Protein AF-A0A955KZF6-F1 (afdb_monomer_lite)

Radius of gyration: 23.21 Å; chains: 1; bounding box: 81×44×61 Å

pLDDT: mean 73.62, std 13.47, range [36.25, 90.75]

Sequence (225 aa):
MLFFGPIAHAGVISLIDSEEHHQHQSATKALGIGLSHFFDLFELHNLVGIFNLLSVVTFYAFLLRLFDFTYIGPISWFIFIYFILANIANMLFSYAPYHIVFGKKTSFQALTASAIQAITHLDVTLKVYLNYLIISARTILIGIMILLLPFLTSWLIGWFGFSPSISTIFIVMAILTTPFILFLAQMNSVLEIFLIGLWYRAYHLTNDAHTSSTITSSHGHDDHH

Structure (mmCIF, N/CA/C/O backbone):
data_AF-A0A955KZF6-F1
#
_entry.id   AF-A0A955KZF6-F1
#
loop_
_atom_site.group_PDB
_atom_site.id
_atom_site.type_symbol
_atom_site.label_atom_id
_atom_site.label_alt_id
_atom_s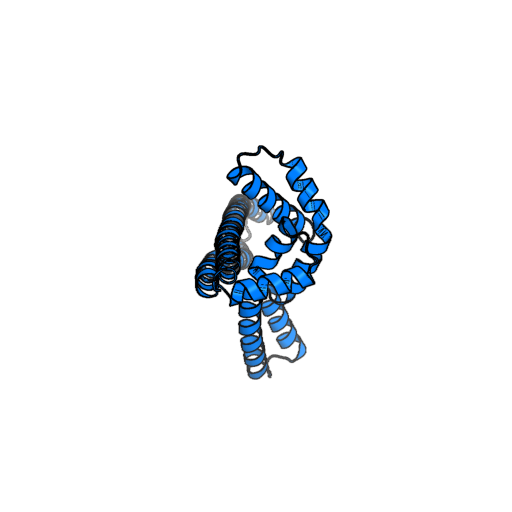ite.label_comp_id
_atom_site.label_asym_id
_atom_site.label_entity_id
_atom_site.label_seq_id
_atom_site.pdbx_PDB_ins_code
_atom_site.Cartn_x
_atom_site.Cartn_y
_atom_site.Cartn_z
_atom_site.occupancy
_atom_site.B_iso_or_equiv
_atom_site.auth_seq_id
_atom_site.auth_comp_id
_atom_site.auth_asym_id
_atom_site.auth_atom_id
_atom_site.pdbx_PDB_model_num
ATOM 1 N N . MET A 1 1 ? 10.413 1.307 6.074 1.00 44.25 1 MET A N 1
ATOM 2 C CA . MET A 1 1 ? 9.101 1.819 6.537 1.00 44.25 1 MET A CA 1
ATOM 3 C C . MET A 1 1 ? 8.350 0.864 7.482 1.00 44.25 1 MET A C 1
ATOM 5 O O . MET A 1 1 ? 7.278 1.234 7.928 1.00 44.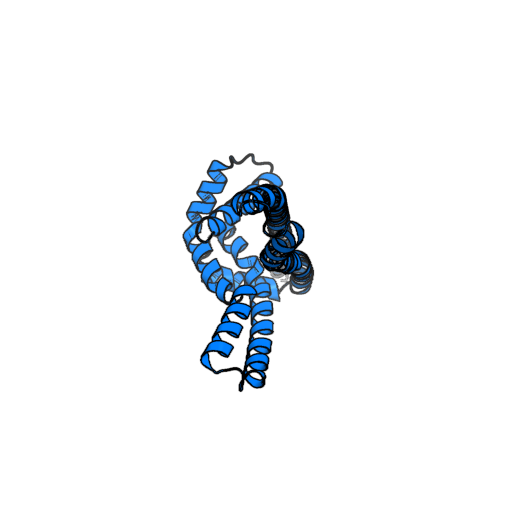25 1 MET A O 1
ATOM 9 N N . LEU A 1 2 ? 8.901 -0.304 7.863 1.00 39.62 2 LEU A N 1
ATOM 10 C CA . LEU A 1 2 ? 8.169 -1.329 8.635 1.00 39.62 2 LEU A CA 1
ATOM 11 C C . LEU A 1 2 ? 7.858 -0.959 10.106 1.00 39.62 2 LEU A C 1
ATOM 13 O O . LEU A 1 2 ? 6.866 -1.420 10.649 1.00 39.62 2 LEU A O 1
ATOM 17 N N . PHE A 1 3 ? 8.690 -0.126 10.746 1.00 40.72 3 PHE A N 1
ATOM 18 C CA . PHE A 1 3 ? 8.559 0.211 12.177 1.00 40.72 3 PHE A CA 1
ATOM 19 C C . PHE A 1 3 ? 7.917 1.581 12.439 1.00 40.72 3 PHE A C 1
ATOM 21 O O . PHE A 1 3 ? 7.237 1.768 13.436 1.00 40.72 3 PHE A O 1
ATOM 28 N N . PHE A 1 4 ? 8.098 2.548 11.537 1.00 49.25 4 PHE A N 1
ATOM 29 C CA . PHE A 1 4 ? 7.577 3.908 11.729 1.00 49.25 4 PHE A CA 1
ATOM 30 C C . PHE A 1 4 ? 6.118 4.071 11.287 1.00 49.25 4 PHE A C 1
ATOM 32 O O . PHE A 1 4 ? 5.443 4.960 11.791 1.00 49.25 4 PHE A O 1
ATOM 39 N N . GLY A 1 5 ? 5.627 3.214 10.382 1.00 58.97 5 GLY A N 1
ATOM 40 C CA . GLY A 1 5 ? 4.251 3.268 9.878 1.00 58.97 5 GLY A CA 1
ATOM 41 C C . GLY A 1 5 ? 3.200 3.132 10.985 1.00 58.97 5 GLY A C 1
ATOM 42 O O . GLY A 1 5 ? 2.403 4.050 11.145 1.00 58.97 5 GLY A O 1
ATOM 43 N N . PRO A 1 6 ? 3.229 2.065 11.808 1.00 57.16 6 PRO A N 1
ATOM 44 C CA . PRO A 1 6 ? 2.247 1.861 12.879 1.00 57.16 6 PRO A CA 1
ATOM 45 C C . PRO A 1 6 ? 2.226 2.996 13.917 1.00 57.16 6 PRO A C 1
ATOM 47 O O . PRO A 1 6 ? 1.160 3.449 14.329 1.00 57.16 6 PRO A O 1
ATOM 50 N N . ILE A 1 7 ? 3.409 3.502 14.286 1.00 57.41 7 ILE A N 1
ATOM 51 C CA . ILE A 1 7 ? 3.578 4.598 15.253 1.00 57.41 7 ILE A CA 1
ATOM 52 C C . ILE A 1 7 ? 3.011 5.904 14.686 1.00 57.41 7 ILE A C 1
ATOM 54 O O . ILE A 1 7 ? 2.281 6.616 15.375 1.00 57.41 7 ILE A O 1
ATOM 58 N N . ALA A 1 8 ? 3.326 6.214 13.424 1.00 58.34 8 ALA A N 1
ATOM 59 C CA . ALA A 1 8 ? 2.817 7.400 12.745 1.00 58.34 8 ALA A CA 1
ATOM 60 C C . ALA A 1 8 ? 1.297 7.326 12.548 1.00 58.34 8 ALA A C 1
ATOM 62 O O . ALA A 1 8 ? 0.613 8.321 12.762 1.00 58.34 8 ALA A O 1
ATOM 63 N N . HIS A 1 9 ? 0.760 6.151 12.216 1.00 62.31 9 HIS A N 1
ATOM 64 C CA . HIS A 1 9 ? -0.672 5.952 12.001 1.00 62.31 9 HIS A CA 1
ATOM 65 C C . HIS A 1 9 ? -1.480 6.218 13.279 1.00 62.31 9 HIS A C 1
ATOM 67 O O . HIS A 1 9 ? -2.421 7.007 13.261 1.00 62.31 9 HIS A O 1
ATOM 73 N N . ALA A 1 10 ? -1.065 5.650 14.416 1.00 58.28 10 ALA A N 1
ATOM 74 C CA . ALA A 1 10 ? -1.708 5.923 15.702 1.00 58.28 10 ALA A CA 1
ATOM 75 C C . ALA A 1 10 ? -1.485 7.356 16.202 1.00 58.28 10 ALA A C 1
ATOM 77 O O . ALA A 1 10 ? -2.403 7.955 16.762 1.00 58.28 10 ALA A O 1
ATOM 78 N N . GLY A 1 11 ? -0.304 7.931 15.953 1.00 56.44 11 GLY A N 1
ATOM 79 C CA . GLY A 1 11 ? -0.035 9.336 16.252 1.00 56.44 11 GLY A CA 1
ATOM 80 C C . GLY A 1 11 ? -0.977 10.275 15.495 1.00 56.44 11 GLY A C 1
ATOM 81 O O . GLY A 1 11 ? -1.580 11.155 16.105 1.00 56.44 11 GLY A O 1
ATOM 82 N N . VAL A 1 12 ? -1.174 10.049 14.193 1.00 60.59 12 VAL A N 1
ATOM 83 C CA . VAL A 1 12 ? -2.097 10.838 13.362 1.00 60.59 12 VAL A CA 1
ATOM 84 C C . VAL A 1 12 ? -3.543 10.667 13.826 1.00 60.59 12 VAL A C 1
ATOM 86 O O . VAL A 1 12 ? -4.239 11.668 13.965 1.00 60.59 12 VAL A O 1
ATOM 89 N N . ILE A 1 13 ? -3.983 9.444 14.143 1.00 62.50 13 ILE A N 1
ATOM 90 C CA . ILE A 1 13 ? -5.338 9.205 14.670 1.00 62.50 13 ILE A CA 1
ATOM 91 C C . ILE A 1 13 ? -5.565 9.984 15.976 1.00 62.50 13 ILE A C 1
ATOM 93 O O . ILE A 1 13 ? -6.585 10.653 16.113 1.00 62.50 13 ILE A O 1
ATOM 97 N N . SER A 1 14 ? -4.602 9.963 16.906 1.00 59.47 14 SER A N 1
ATOM 98 C CA . SER A 1 14 ? -4.717 10.706 18.172 1.00 59.47 14 SER A CA 1
ATOM 99 C C . SER A 1 14 ? -4.715 12.230 17.995 1.00 59.47 14 SER A C 1
ATOM 101 O O . SER A 1 14 ? -5.373 12.936 18.753 1.00 59.47 14 SER A O 1
ATOM 103 N N . LEU A 1 15 ? -4.010 12.748 16.983 1.00 61.38 15 LEU A N 1
ATOM 104 C CA . LEU A 1 15 ? -4.004 14.179 16.668 1.00 61.38 15 LEU A CA 1
ATOM 105 C C . LEU A 1 15 ? -5.333 14.630 16.058 1.00 61.38 15 LEU A C 1
ATOM 107 O O . LEU A 1 15 ? -5.835 15.678 16.449 1.00 61.38 15 LEU A O 1
ATOM 111 N N . ILE A 1 16 ? -5.915 13.830 15.159 1.00 62.06 16 ILE A N 1
ATOM 112 C CA . ILE A 1 16 ? -7.224 14.120 14.555 1.00 62.06 16 ILE A CA 1
ATOM 113 C C . ILE A 1 16 ? -8.312 14.176 15.639 1.00 62.06 16 ILE A C 1
ATOM 115 O O . ILE A 1 16 ? -9.091 15.125 15.671 1.00 62.06 16 ILE A O 1
ATOM 119 N N . ASP A 1 17 ? -8.312 13.217 16.567 1.00 63.44 17 ASP A N 1
ATOM 120 C CA . ASP A 1 17 ? -9.259 13.176 17.690 1.00 63.44 17 ASP A CA 1
ATOM 121 C C . ASP A 1 17 ? -9.108 14.378 18.640 1.00 63.44 17 ASP A C 1
ATOM 123 O O . ASP A 1 17 ? -10.088 14.992 19.067 1.00 63.44 17 ASP A O 1
ATOM 127 N N . SER A 1 18 ? -7.860 14.763 18.918 1.00 60.28 18 SER A N 1
ATOM 128 C CA . SER A 1 18 ? -7.516 15.920 19.746 1.00 60.28 18 SER A CA 1
ATOM 129 C C . SER A 1 18 ? -7.969 17.244 19.118 1.00 60.28 18 SER A C 1
ATOM 131 O O . SER A 1 18 ? -8.422 18.144 19.829 1.00 60.28 18 SER A O 1
ATOM 133 N N . GLU A 1 19 ? -7.848 17.368 17.795 1.00 60.84 19 GLU A N 1
ATOM 134 C CA . GLU A 1 19 ? -8.231 18.564 17.044 1.00 60.84 19 GLU A CA 1
ATOM 135 C C . GLU A 1 19 ? -9.757 18.704 16.936 1.00 60.84 19 GLU A C 1
ATOM 137 O O . GLU A 1 19 ? -10.274 19.814 17.081 1.00 60.84 19 GLU A O 1
ATOM 142 N N . GLU A 1 20 ? -10.484 17.591 16.795 1.00 58.50 20 GLU A N 1
ATOM 143 C CA . GLU A 1 20 ? -11.954 17.581 16.784 1.00 58.50 20 GLU A CA 1
ATOM 144 C C . GLU A 1 20 ? -12.563 17.870 18.171 1.00 58.50 20 GLU A C 1
ATOM 146 O O . GLU A 1 20 ? -13.591 18.539 18.264 1.00 58.50 20 GLU A O 1
ATOM 151 N N . HIS A 1 21 ? -11.890 17.480 19.260 1.00 61.19 21 HIS A N 1
ATOM 152 C CA . HIS A 1 21 ? -12.324 17.761 20.639 1.00 61.19 21 HIS A CA 1
ATOM 153 C C . HIS A 1 21 ? -11.732 19.053 21.244 1.00 61.19 21 HIS A C 1
ATOM 155 O O . HIS A 1 21 ? -11.840 19.272 22.455 1.00 61.19 21 HIS A O 1
ATOM 161 N N . HIS A 1 22 ? -11.092 19.913 20.439 1.00 56.31 22 HIS A N 1
ATOM 162 C CA . HIS A 1 22 ? -10.431 21.158 20.875 1.00 56.31 22 HIS A CA 1
ATOM 163 C C . HIS A 1 22 ? -9.459 20.998 22.066 1.00 56.31 22 HIS A C 1
ATOM 165 O O . HIS A 1 22 ? -9.181 21.955 22.795 1.00 56.31 22 HIS A O 1
ATOM 171 N N . GLN A 1 23 ? -8.901 19.804 22.276 1.00 53.69 23 GLN A N 1
ATOM 172 C CA . GLN A 1 23 ? -7.811 19.609 23.225 1.00 53.69 23 GLN A CA 1
ATOM 173 C C . GLN A 1 23 ? -6.491 19.822 22.488 1.00 53.69 23 GLN A C 1
ATOM 175 O O . GLN A 1 23 ? -6.229 19.202 21.468 1.00 53.69 23 GLN A O 1
ATOM 180 N N . HIS A 1 24 ? -5.613 20.693 22.982 1.00 49.56 24 HIS A N 1
ATOM 181 C CA . HIS A 1 24 ? -4.262 20.803 22.430 1.00 49.56 24 HIS A CA 1
ATOM 182 C C . HIS A 1 24 ? -3.383 19.671 22.979 1.00 49.56 24 HIS A C 1
ATOM 184 O O . HIS A 1 24 ? -2.793 19.797 24.056 1.00 49.56 24 HIS A O 1
ATOM 190 N N . GLN A 1 25 ? -3.267 18.558 22.248 1.00 55.66 25 GLN A N 1
ATOM 191 C CA . GLN A 1 25 ? -2.209 17.581 22.501 1.00 55.66 25 GLN A CA 1
ATOM 192 C C . GLN A 1 25 ? -0.920 17.957 21.767 1.00 55.66 25 GLN A C 1
ATOM 194 O O . GLN A 1 25 ? -0.898 18.246 20.576 1.00 55.66 25 GLN A O 1
ATOM 199 N N . SER A 1 26 ? 0.195 17.900 22.497 1.00 55.09 26 SER A N 1
ATOM 200 C CA . SER A 1 26 ? 1.534 17.973 21.910 1.00 55.09 26 SER A CA 1
ATOM 201 C C . SER A 1 26 ? 1.800 16.741 21.039 1.00 55.09 26 SER A C 1
ATOM 203 O O . SER A 1 26 ? 1.539 15.616 21.473 1.00 55.09 26 SER A O 1
ATOM 205 N N . ALA A 1 27 ? 2.428 16.932 19.875 1.00 57.16 27 ALA A N 1
ATOM 206 C CA . ALA A 1 27 ? 2.864 15.856 18.975 1.00 57.16 27 ALA A CA 1
ATOM 207 C C . ALA A 1 27 ? 3.714 14.773 19.678 1.00 57.16 27 ALA A C 1
ATOM 209 O O . ALA A 1 27 ? 3.716 13.611 19.277 1.00 57.16 27 ALA A O 1
ATOM 210 N N . THR A 1 28 ? 4.396 15.124 20.773 1.00 56.78 28 THR A N 1
ATOM 211 C CA . THR A 1 28 ? 5.159 14.173 21.597 1.00 56.78 28 THR A CA 1
ATOM 212 C C . THR A 1 28 ? 4.276 13.218 22.404 1.00 56.78 28 THR A C 1
ATOM 214 O O . THR A 1 28 ? 4.647 12.060 22.587 1.00 56.78 28 THR A O 1
ATOM 217 N N . LYS A 1 29 ? 3.094 13.657 22.857 1.00 59.31 29 LYS A N 1
ATOM 218 C CA . LYS A 1 29 ? 2.112 12.785 23.526 1.00 59.31 29 LYS A CA 1
ATOM 219 C C . LYS A 1 29 ? 1.427 11.853 22.529 1.00 59.31 29 LYS A C 1
ATOM 221 O O . LYS A 1 29 ? 1.294 10.671 22.825 1.00 59.31 29 LYS A O 1
ATOM 226 N N . ALA A 1 30 ? 1.092 12.360 21.343 1.00 59.62 30 ALA A N 1
ATOM 227 C CA . ALA A 1 30 ? 0.557 11.562 20.240 1.00 59.62 30 ALA A CA 1
ATOM 228 C C . ALA A 1 30 ? 1.524 10.438 19.821 1.00 59.62 30 ALA A C 1
ATOM 230 O O . ALA A 1 30 ? 1.129 9.280 19.692 1.00 59.62 30 ALA A O 1
ATOM 231 N N . LEU A 1 31 ? 2.823 10.745 19.713 1.00 59.34 31 LEU A N 1
ATOM 232 C CA . LEU A 1 31 ? 3.861 9.733 19.485 1.00 59.34 31 LEU A CA 1
ATOM 233 C C . LEU A 1 31 ? 3.962 8.716 20.628 1.00 59.34 31 LEU A C 1
ATOM 235 O O . LEU A 1 31 ? 4.139 7.531 20.362 1.00 59.34 31 LEU A O 1
ATOM 239 N N . GLY A 1 32 ? 3.825 9.148 21.885 1.00 58.72 32 GLY A N 1
ATOM 240 C CA . GLY A 1 32 ? 3.825 8.248 23.044 1.00 58.72 32 GLY A CA 1
ATOM 241 C C . GLY A 1 32 ? 2.657 7.255 23.038 1.00 58.72 32 GLY A C 1
ATOM 242 O O . GLY A 1 32 ? 2.854 6.076 23.328 1.00 58.72 32 GLY A O 1
ATOM 243 N N . ILE A 1 33 ? 1.464 7.706 22.642 1.00 62.94 33 ILE A N 1
ATOM 244 C CA . ILE A 1 33 ? 0.271 6.857 22.477 1.00 62.94 33 ILE A CA 1
ATOM 245 C C . ILE A 1 33 ? 0.435 5.909 21.278 1.00 62.94 33 ILE A C 1
ATOM 247 O O . 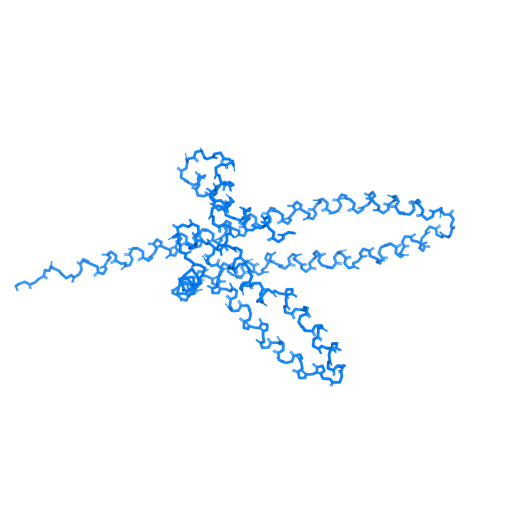ILE A 1 33 ? 0.055 4.738 21.350 1.00 62.94 33 ILE A O 1
ATOM 251 N N . GLY A 1 34 ? 1.044 6.384 20.187 1.00 58.94 34 GLY A N 1
ATOM 252 C CA . GLY A 1 34 ? 1.387 5.535 19.047 1.00 58.94 34 GLY A CA 1
ATOM 253 C C . GLY A 1 34 ? 2.425 4.465 19.385 1.00 58.94 34 GLY A C 1
ATOM 254 O O . GLY A 1 34 ? 2.345 3.347 18.882 1.00 58.94 34 GLY A O 1
ATOM 255 N N . LEU A 1 35 ? 3.358 4.771 20.292 1.00 61.56 35 LEU A N 1
ATOM 256 C CA . LEU A 1 35 ? 4.335 3.807 20.793 1.00 61.56 35 LEU A CA 1
ATOM 257 C C . LEU A 1 35 ? 3.686 2.754 21.703 1.00 61.56 35 LEU A C 1
ATOM 259 O O . LEU A 1 35 ? 4.054 1.584 21.636 1.00 61.56 35 LEU A O 1
ATOM 263 N N . SER A 1 36 ? 2.710 3.140 22.533 1.00 63.31 36 SER A N 1
ATOM 264 C CA . SER A 1 36 ? 2.063 2.208 23.467 1.00 63.31 36 SER A CA 1
ATOM 265 C C . SER A 1 36 ? 1.200 1.155 22.771 1.00 63.31 36 SER A C 1
ATOM 267 O O . SER A 1 36 ? 1.066 0.055 23.293 1.00 63.31 36 SER A O 1
ATOM 269 N N . HIS A 1 37 ? 0.651 1.467 21.595 1.00 66.44 37 HIS A N 1
ATOM 270 C CA . HIS A 1 37 ? -0.152 0.535 20.788 1.00 66.44 37 HIS A CA 1
ATOM 271 C C . HIS A 1 37 ? 0.640 -0.074 19.620 1.00 66.44 37 HIS A C 1
ATOM 273 O O . HIS A 1 37 ? 0.072 -0.753 18.765 1.00 66.44 37 HIS A O 1
ATOM 279 N N . PHE A 1 38 ? 1.956 0.166 19.568 1.00 68.56 38 PHE A N 1
ATOM 280 C CA . PHE A 1 38 ? 2.813 -0.239 18.456 1.00 68.56 38 PHE A CA 1
ATOM 281 C C . PHE A 1 38 ? 2.725 -1.737 18.154 1.00 68.56 38 PHE A C 1
ATOM 283 O O . PHE A 1 38 ? 2.623 -2.105 16.989 1.00 68.56 38 PHE A O 1
ATOM 290 N N . PHE A 1 39 ? 2.756 -2.591 19.181 1.00 70.69 39 PHE A N 1
ATOM 291 C CA . PHE A 1 39 ? 2.750 -4.043 18.995 1.00 70.69 39 PHE A CA 1
ATOM 292 C C . PHE A 1 39 ? 1.442 -4.547 18.378 1.00 70.69 39 PHE A C 1
ATOM 294 O O . PHE A 1 39 ? 1.500 -5.285 17.397 1.00 70.69 39 PHE A O 1
ATOM 301 N N . ASP A 1 40 ? 0.290 -4.092 18.876 1.00 70.44 40 ASP A N 1
ATOM 302 C CA . ASP A 1 40 ? -1.018 -4.490 18.339 1.00 70.44 40 ASP A CA 1
ATOM 303 C C . ASP A 1 40 ? -1.216 -3.974 16.902 1.00 70.44 40 ASP A C 1
ATOM 305 O O . ASP A 1 40 ? -1.687 -4.690 16.018 1.00 70.44 40 ASP A O 1
ATOM 309 N N . LEU A 1 41 ? -0.784 -2.739 16.619 1.00 70.31 41 LEU A N 1
ATOM 310 C CA . LEU A 1 41 ? -0.834 -2.177 15.264 1.00 70.31 41 LEU A CA 1
ATOM 311 C C . LEU A 1 41 ? 0.157 -2.850 14.309 1.00 70.31 41 LEU A C 1
ATOM 313 O O . LEU A 1 41 ? -0.136 -2.986 13.122 1.00 70.31 41 LEU A O 1
ATOM 317 N N . PHE A 1 42 ? 1.324 -3.265 14.798 1.00 69.94 42 PHE A N 1
ATOM 318 C CA . PHE A 1 42 ? 2.312 -3.996 14.011 1.00 69.94 42 PHE A CA 1
ATOM 319 C C . PHE A 1 42 ? 1.820 -5.404 13.666 1.00 69.94 42 PHE A C 1
ATOM 321 O O . PHE A 1 42 ? 1.932 -5.827 12.514 1.00 69.94 42 PHE A O 1
ATOM 328 N N . GLU A 1 43 ? 1.235 -6.111 14.633 1.00 70.94 43 GLU A N 1
ATOM 329 C CA . GLU A 1 43 ? 0.621 -7.418 14.409 1.00 70.94 43 GLU A CA 1
ATOM 330 C C . GLU A 1 43 ? -0.538 -7.309 13.413 1.00 70.94 43 GLU A C 1
ATOM 332 O O . GLU A 1 43 ? -0.570 -8.051 12.428 1.00 70.94 43 GLU A O 1
ATOM 337 N N . LEU A 1 44 ? -1.425 -6.324 13.592 1.00 75.06 44 LEU A N 1
ATOM 338 C CA . LEU A 1 44 ? -2.493 -6.030 12.639 1.00 75.06 44 LEU A CA 1
ATOM 339 C C . LEU A 1 44 ? -1.936 -5.740 11.238 1.00 75.06 44 LEU A C 1
ATOM 341 O O . LEU A 1 44 ? -2.430 -6.290 10.255 1.00 75.06 44 LEU A O 1
ATOM 345 N N . HIS A 1 45 ? -0.901 -4.904 11.130 1.00 78.50 45 HIS A N 1
ATOM 346 C CA . HIS A 1 45 ? -0.291 -4.562 9.846 1.00 78.50 45 HIS A CA 1
ATOM 347 C C . HIS A 1 45 ? 0.302 -5.788 9.145 1.00 78.50 45 HIS A C 1
ATOM 349 O O . HIS A 1 45 ? 0.209 -5.898 7.925 1.00 78.50 45 HIS A O 1
ATOM 355 N N . ASN A 1 46 ? 0.880 -6.725 9.897 1.00 75.69 46 ASN A N 1
ATOM 356 C CA . ASN A 1 46 ? 1.418 -7.961 9.338 1.00 75.69 46 ASN A CA 1
ATOM 357 C C . ASN A 1 46 ? 0.297 -8.913 8.881 1.00 75.69 46 ASN A C 1
ATOM 359 O O . ASN A 1 46 ? 0.348 -9.438 7.769 1.00 75.69 46 ASN A O 1
ATOM 363 N N . LEU A 1 47 ? -0.756 -9.070 9.691 1.00 76.31 47 LEU A N 1
ATOM 364 C CA . LEU A 1 47 ? -1.923 -9.898 9.360 1.00 76.31 47 LEU A CA 1
ATOM 365 C C . LEU A 1 47 ? -2.665 -9.379 8.122 1.00 76.31 47 LEU A C 1
ATOM 367 O O . LEU A 1 47 ? -2.974 -10.146 7.210 1.00 76.31 47 LEU A O 1
ATOM 371 N N . VAL A 1 48 ? -2.920 -8.071 8.066 1.00 78.56 48 VAL A N 1
ATOM 372 C CA . VAL A 1 48 ? -3.589 -7.429 6.925 1.00 78.56 48 VAL A CA 1
ATOM 373 C C . VAL A 1 48 ? -2.643 -7.314 5.724 1.00 78.56 48 VAL A C 1
ATOM 375 O O . VAL A 1 48 ? -3.081 -7.365 4.576 1.00 78.56 48 VAL A O 1
ATOM 378 N N . GLY A 1 49 ? -1.331 -7.245 5.963 1.00 69.75 49 GLY A N 1
ATOM 379 C CA . GLY A 1 49 ? -0.301 -7.096 4.936 1.00 69.75 49 GLY A CA 1
ATOM 380 C C . GLY A 1 49 ? -0.308 -8.195 3.873 1.00 69.75 49 GLY A C 1
ATOM 381 O O . GLY A 1 49 ? -0.007 -7.919 2.710 1.00 69.75 49 GLY A O 1
ATOM 382 N N . ILE A 1 50 ? -0.731 -9.409 4.235 1.00 74.56 50 ILE A N 1
ATOM 383 C CA . ILE A 1 50 ? -0.887 -10.541 3.308 1.00 74.56 50 ILE A CA 1
ATOM 384 C C . ILE A 1 50 ? -1.907 -10.214 2.203 1.00 74.56 50 ILE A C 1
ATOM 386 O O . ILE A 1 50 ? -1.712 -10.601 1.047 1.00 74.56 50 ILE A O 1
ATOM 390 N N . PHE A 1 51 ? -2.937 -9.432 2.533 1.00 78.25 51 PHE A N 1
ATOM 391 C CA . PHE A 1 51 ? -4.019 -9.035 1.632 1.00 78.25 51 PHE A CA 1
ATOM 392 C C . PHE A 1 51 ? -3.730 -7.740 0.858 1.00 78.25 51 PHE A C 1
ATOM 394 O O . PHE A 1 51 ? -4.549 -7.314 0.043 1.00 78.25 51 PHE A O 1
ATOM 401 N N . ASN A 1 52 ? -2.577 -7.094 1.056 1.00 76.50 52 ASN A N 1
ATOM 402 C CA . ASN A 1 52 ? -2.239 -5.883 0.308 1.00 76.50 52 ASN A CA 1
ATOM 403 C C . ASN A 1 52 ? -2.027 -6.167 -1.185 1.00 76.50 52 ASN A C 1
ATOM 405 O O . ASN A 1 52 ? -1.475 -7.196 -1.573 1.00 76.50 52 ASN A O 1
ATOM 409 N N . LEU A 1 53 ? -2.360 -5.186 -2.029 1.00 74.44 53 LEU A N 1
ATOM 410 C CA . LEU A 1 53 ? -2.207 -5.271 -3.487 1.00 74.44 53 LEU A CA 1
ATOM 411 C C . LEU A 1 53 ? -0.790 -5.697 -3.908 1.00 74.44 53 LEU A C 1
ATOM 413 O O . LEU A 1 53 ? -0.619 -6.553 -4.771 1.00 74.44 53 LEU A O 1
ATOM 417 N N . LEU A 1 54 ? 0.233 -5.128 -3.264 1.00 74.88 54 LEU A N 1
ATOM 418 C CA . LEU A 1 54 ? 1.628 -5.454 -3.553 1.00 74.88 54 LEU A CA 1
ATOM 419 C C . LEU A 1 54 ? 1.962 -6.912 -3.202 1.00 74.88 54 LEU A C 1
ATOM 421 O O . LEU A 1 54 ? 2.678 -7.549 -3.964 1.00 74.88 54 LEU A O 1
ATOM 425 N N . SER A 1 55 ? 1.407 -7.441 -2.105 1.00 81.06 55 SER A N 1
ATOM 426 C CA . SER A 1 55 ? 1.548 -8.848 -1.698 1.00 81.06 55 SER A CA 1
ATOM 427 C C . SER A 1 55 ? 0.922 -9.792 -2.730 1.00 81.06 55 SER A C 1
ATOM 429 O O . SER A 1 55 ? 1.529 -10.788 -3.115 1.00 81.06 55 SER A O 1
ATOM 431 N N . VAL A 1 56 ? -0.255 -9.441 -3.265 1.00 83.50 56 VAL A N 1
ATOM 432 C CA . VAL A 1 56 ? -0.903 -10.215 -4.340 1.00 83.50 56 VAL A CA 1
ATOM 433 C C . VAL A 1 56 ? -0.015 -10.271 -5.589 1.00 83.50 56 VAL A C 1
ATOM 435 O O . VAL A 1 56 ? 0.183 -11.340 -6.168 1.00 83.50 56 VAL A O 1
ATOM 438 N N . VAL A 1 57 ? 0.555 -9.131 -5.992 1.00 82.75 57 VAL A N 1
ATOM 439 C CA . VAL A 1 57 ? 1.420 -9.037 -7.180 1.00 82.75 57 VAL A CA 1
ATOM 440 C C . VAL A 1 57 ? 2.731 -9.801 -6.986 1.00 82.75 57 VAL A C 1
ATOM 442 O O . VAL A 1 57 ? 3.149 -10.536 -7.883 1.00 82.75 57 VAL A O 1
ATOM 445 N N . THR A 1 58 ? 3.388 -9.663 -5.831 1.00 84.62 58 THR A N 1
ATOM 446 C CA . THR A 1 58 ? 4.639 -10.386 -5.551 1.00 84.62 58 THR A CA 1
ATOM 447 C C . THR A 1 58 ? 4.405 -11.887 -5.451 1.00 84.62 58 THR A C 1
ATOM 449 O O . THR A 1 58 ? 5.208 -12.658 -5.978 1.00 84.62 58 THR A O 1
ATOM 452 N N . PHE A 1 59 ? 3.289 -12.311 -4.856 1.00 85.75 59 PHE A N 1
ATOM 453 C CA . PHE A 1 59 ? 2.908 -13.717 -4.790 1.00 85.75 59 PHE A CA 1
ATOM 454 C C . PHE A 1 59 ? 2.632 -14.301 -6.182 1.00 85.75 59 PHE A C 1
ATOM 456 O O . PHE A 1 59 ? 3.118 -15.386 -6.496 1.00 85.75 59 PHE A O 1
ATOM 463 N N . TYR A 1 60 ? 1.960 -13.555 -7.064 1.00 86.94 60 TYR A N 1
ATOM 464 C CA . TYR A 1 60 ? 1.777 -13.959 -8.462 1.00 86.94 60 TYR A CA 1
ATOM 465 C C . TYR A 1 60 ? 3.109 -14.137 -9.202 1.00 86.94 60 TYR A C 1
ATOM 467 O O . TYR A 1 60 ? 3.338 -15.176 -9.823 1.00 86.94 60 TYR A O 1
ATOM 475 N N . ALA A 1 61 ? 4.015 -13.160 -9.095 1.00 86.50 61 ALA A N 1
ATOM 476 C CA . ALA A 1 61 ? 5.339 -13.244 -9.711 1.00 86.50 61 ALA A CA 1
ATOM 477 C C . ALA A 1 61 ? 6.153 -14.432 -9.168 1.00 86.50 61 ALA A C 1
ATOM 479 O O . ALA A 1 61 ? 6.857 -15.105 -9.923 1.00 86.50 61 ALA A O 1
ATOM 480 N N . PHE A 1 62 ? 6.032 -14.718 -7.869 1.00 88.06 62 PHE A N 1
ATOM 481 C CA . PHE A 1 62 ? 6.663 -15.872 -7.238 1.00 88.06 62 PHE A CA 1
ATOM 482 C C . PHE A 1 62 ? 6.113 -17.202 -7.771 1.00 88.06 62 PHE A C 1
ATOM 484 O O . PHE A 1 62 ? 6.899 -18.089 -8.101 1.00 88.06 62 PHE A O 1
ATOM 491 N N . LEU A 1 63 ? 4.791 -17.336 -7.923 1.00 88.62 63 LEU A N 1
ATOM 492 C CA . LEU A 1 63 ? 4.175 -18.546 -8.477 1.00 88.62 63 LEU A CA 1
ATOM 493 C C . LEU A 1 63 ? 4.584 -18.787 -9.933 1.00 88.62 63 LEU A C 1
ATOM 495 O O . LEU A 1 63 ? 4.956 -19.907 -10.276 1.00 88.62 63 LEU A O 1
ATOM 499 N N . LEU A 1 64 ? 4.589 -17.745 -10.770 1.00 88.25 64 LEU A N 1
ATOM 500 C CA . LEU A 1 64 ? 5.069 -17.861 -12.153 1.00 88.25 64 LEU A CA 1
ATOM 501 C C . LEU A 1 64 ? 6.539 -18.281 -12.214 1.00 88.25 64 LEU A C 1
ATOM 503 O O . LEU A 1 64 ? 6.924 -19.070 -13.072 1.00 88.25 64 LEU A O 1
ATOM 507 N N . ARG A 1 65 ? 7.359 -17.792 -11.280 1.00 87.00 65 ARG A N 1
ATOM 508 C CA . ARG A 1 65 ? 8.765 -18.186 -11.182 1.00 87.00 65 ARG A CA 1
ATOM 509 C C . ARG A 1 65 ? 8.945 -19.644 -10.752 1.00 87.00 65 ARG A C 1
ATOM 511 O O . ARG A 1 65 ? 9.917 -20.265 -11.167 1.00 87.00 65 ARG A O 1
ATOM 518 N N . LEU A 1 66 ? 8.065 -20.167 -9.900 1.00 90.19 66 LEU A N 1
ATOM 519 C CA . LEU A 1 66 ? 8.195 -21.516 -9.343 1.00 90.19 66 LEU A CA 1
ATOM 520 C C . LEU A 1 66 ? 7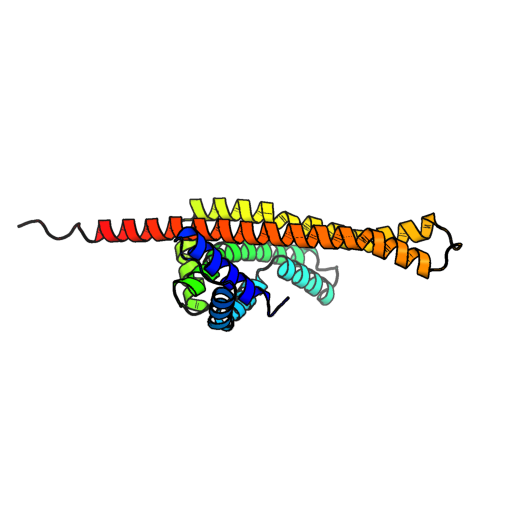.653 -22.603 -10.282 1.00 90.19 66 LEU A C 1
ATOM 522 O O . LEU A 1 66 ? 8.218 -23.691 -10.335 1.00 90.19 66 LEU A O 1
ATOM 526 N N . PHE A 1 67 ? 6.577 -22.308 -11.014 1.00 85.50 67 PHE A N 1
ATOM 527 C CA . PHE A 1 67 ? 5.874 -23.276 -11.862 1.00 85.50 67 PHE A CA 1
ATOM 528 C C . PHE A 1 67 ? 6.120 -23.091 -13.368 1.00 85.50 67 PHE A C 1
ATOM 530 O O . PHE A 1 67 ? 5.677 -23.932 -14.143 1.00 85.50 67 PHE A O 1
ATOM 537 N N . ASP A 1 68 ? 6.865 -22.058 -13.777 1.00 79.75 68 ASP A N 1
ATOM 538 C CA . ASP A 1 68 ? 7.141 -21.699 -15.177 1.00 79.75 68 ASP A CA 1
ATOM 539 C C . ASP A 1 68 ? 5.897 -21.185 -15.944 1.00 79.75 68 ASP A C 1
ATOM 541 O O . ASP A 1 68 ? 4.743 -21.341 -15.525 1.00 79.75 68 ASP A O 1
ATOM 545 N N . PHE A 1 69 ? 6.114 -20.533 -17.090 1.00 84.62 69 PHE A N 1
ATOM 546 C CA . PHE A 1 69 ? 5.074 -19.827 -17.856 1.00 84.62 69 PHE A CA 1
ATOM 547 C C . PHE A 1 69 ? 3.986 -20.743 -18.439 1.00 84.62 69 PHE A C 1
ATOM 549 O O . PHE A 1 69 ? 2.911 -20.269 -18.807 1.00 84.62 69 PHE A O 1
ATOM 556 N N . THR A 1 70 ? 4.218 -22.055 -18.472 1.00 88.38 70 THR A N 1
ATOM 557 C CA . THR A 1 70 ? 3.247 -23.065 -18.921 1.00 88.38 70 THR A CA 1
ATOM 558 C C . THR A 1 70 ? 1.958 -23.053 -18.092 1.00 88.38 70 THR A C 1
ATOM 560 O O . THR A 1 70 ? 0.880 -23.326 -18.618 1.00 88.38 70 THR A O 1
ATOM 563 N N . TYR A 1 71 ? 2.037 -22.686 -16.809 1.00 87.69 71 TYR A N 1
ATOM 564 C CA . TYR A 1 71 ? 0.891 -22.674 -15.892 1.00 87.69 71 TYR A CA 1
ATOM 565 C C . TYR A 1 71 ? 0.261 -21.289 -15.722 1.00 87.69 71 TYR A C 1
ATOM 567 O O . TYR A 1 71 ? -0.525 -21.082 -14.796 1.00 87.69 71 TYR A O 1
ATOM 575 N N . ILE A 1 72 ? 0.555 -20.337 -16.614 1.00 90.25 72 ILE A N 1
ATOM 576 C CA . ILE A 1 72 ? 0.049 -18.965 -16.489 1.00 90.25 72 ILE A CA 1
ATOM 577 C C . ILE A 1 72 ? -1.479 -18.918 -16.376 1.00 90.25 72 ILE A C 1
ATOM 579 O O . ILE A 1 72 ? -1.990 -18.268 -15.477 1.00 90.25 72 ILE A O 1
ATOM 583 N N . GLY A 1 73 ? -2.209 -19.686 -17.192 1.00 90.06 73 GLY A N 1
ATOM 584 C CA . GLY A 1 73 ? -3.676 -19.737 -17.167 1.00 90.06 73 GLY A CA 1
ATOM 585 C C . GLY A 1 73 ? -4.262 -20.095 -15.792 1.00 90.06 73 GLY A C 1
ATOM 586 O O . GLY A 1 73 ? -4.959 -19.266 -15.199 1.00 90.06 73 GLY A O 1
ATOM 587 N N . PRO A 1 74 ? -3.990 -21.301 -15.250 1.00 90.06 74 PRO A N 1
ATOM 588 C CA . PRO A 1 74 ? -4.517 -21.699 -13.946 1.00 90.06 74 PRO A CA 1
ATOM 589 C C . PRO A 1 74 ? -4.005 -20.817 -12.797 1.00 90.06 74 PRO A C 1
ATOM 591 O O . PRO A 1 74 ? -4.780 -20.503 -11.891 1.00 90.06 74 PRO A O 1
ATOM 594 N N . ILE A 1 75 ? -2.747 -20.358 -12.843 1.00 89.62 75 ILE A N 1
ATOM 595 C CA . ILE A 1 75 ? -2.194 -19.449 -11.824 1.00 89.62 75 ILE A CA 1
ATOM 596 C C . ILE A 1 75 ? -2.924 -18.102 -11.850 1.00 89.62 75 ILE A C 1
ATOM 598 O O . ILE A 1 75 ? -3.301 -17.597 -10.792 1.00 89.62 75 ILE A O 1
ATOM 602 N N . SER A 1 76 ? -3.169 -17.527 -13.031 1.00 89.88 76 SER A N 1
ATOM 603 C CA . SER A 1 76 ? -3.902 -16.265 -13.165 1.00 89.88 76 SER A CA 1
ATOM 604 C C . SER A 1 76 ? -5.321 -16.375 -12.609 1.00 89.88 76 SER A C 1
ATOM 606 O O . SER A 1 76 ? -5.762 -15.464 -11.914 1.00 89.88 76 SER A O 1
ATOM 608 N N . TRP A 1 77 ? -6.023 -17.487 -12.850 1.00 90.75 77 TRP A N 1
ATOM 609 C CA . TRP A 1 77 ? -7.368 -17.696 -12.301 1.00 90.75 77 TRP A CA 1
ATOM 610 C C . TRP A 1 77 ? -7.365 -17.792 -10.771 1.00 90.75 77 TRP A C 1
ATOM 612 O O . TRP A 1 77 ? -8.153 -17.125 -10.099 1.00 90.75 77 TRP A O 1
ATOM 622 N N . PHE A 1 78 ? -6.438 -18.571 -10.211 1.00 90.19 78 PHE A N 1
ATOM 623 C CA . PHE A 1 78 ? -6.278 -18.694 -8.763 1.00 90.19 78 PHE A CA 1
ATOM 624 C C . PHE A 1 78 ? -5.962 -17.342 -8.108 1.00 90.19 78 PHE A C 1
ATOM 626 O O . PHE A 1 78 ? -6.591 -16.958 -7.119 1.00 90.19 78 PHE A O 1
ATOM 633 N N . ILE A 1 79 ? -5.036 -16.581 -8.695 1.00 90.44 79 ILE A N 1
ATOM 634 C CA . ILE A 1 79 ? -4.673 -15.250 -8.205 1.00 90.44 79 ILE A CA 1
ATOM 635 C C . ILE A 1 79 ? -5.810 -14.248 -8.365 1.00 90.44 79 ILE A C 1
ATOM 637 O O . ILE A 1 79 ? -5.974 -13.393 -7.502 1.00 90.44 79 ILE A O 1
ATOM 641 N N . PHE A 1 80 ? -6.625 -14.355 -9.412 1.00 88.69 80 PHE A N 1
ATOM 642 C CA . PHE A 1 80 ? -7.789 -13.492 -9.577 1.00 88.69 80 PHE A CA 1
ATOM 643 C C . PHE A 1 80 ? -8.815 -13.697 -8.452 1.00 88.69 80 PHE A C 1
ATOM 645 O O . PHE A 1 80 ? -9.294 -12.727 -7.864 1.00 88.69 80 PHE A O 1
ATOM 652 N N . ILE A 1 81 ? -9.093 -14.951 -8.081 1.00 90.25 81 ILE A N 1
ATOM 653 C CA . ILE A 1 81 ? -9.960 -15.264 -6.935 1.00 90.25 81 ILE A CA 1
ATOM 654 C C . ILE A 1 81 ? -9.343 -14.734 -5.635 1.00 90.25 81 ILE A C 1
ATOM 656 O O . ILE A 1 81 ? -10.025 -14.072 -4.848 1.00 90.25 81 ILE A O 1
ATOM 660 N N . TYR A 1 82 ? -8.047 -14.976 -5.426 1.00 88.44 82 TYR A N 1
ATOM 661 C CA . TYR A 1 82 ? -7.319 -14.464 -4.266 1.00 88.44 82 TYR A CA 1
ATOM 662 C C . TYR A 1 82 ? -7.369 -12.932 -4.183 1.00 88.44 82 TYR A C 1
ATOM 664 O O . TYR A 1 82 ? -7.590 -12.377 -3.111 1.00 88.44 82 TYR A O 1
ATOM 672 N N . PHE A 1 83 ? -7.238 -12.242 -5.316 1.00 87.31 83 PHE A N 1
ATOM 673 C CA . PHE A 1 83 ? -7.314 -10.788 -5.407 1.00 87.31 83 PHE A CA 1
ATOM 674 C C . PHE A 1 83 ? -8.678 -10.251 -4.961 1.00 87.31 83 PHE A C 1
ATOM 676 O O . PHE A 1 83 ? -8.736 -9.288 -4.196 1.00 87.31 83 PHE A O 1
ATOM 683 N N . ILE A 1 84 ? -9.778 -10.874 -5.395 1.00 87.38 84 ILE A N 1
ATOM 684 C CA . ILE A 1 84 ? -11.128 -10.476 -4.967 1.00 87.38 84 ILE A CA 1
ATOM 685 C C . ILE A 1 84 ? -11.280 -10.665 -3.454 1.00 87.38 84 ILE A C 1
ATOM 687 O O . ILE A 1 84 ? -11.701 -9.739 -2.758 1.00 87.38 84 ILE A O 1
ATOM 691 N N . LEU A 1 85 ? -10.886 -11.831 -2.934 1.00 87.25 85 LEU A N 1
ATOM 692 C CA . LEU A 1 85 ? -10.942 -12.119 -1.498 1.00 87.25 85 LEU A CA 1
ATOM 693 C C . LEU A 1 85 ? -10.099 -11.135 -0.683 1.00 87.25 85 LEU A C 1
ATOM 695 O O . LEU A 1 85 ? -10.554 -10.654 0.352 1.00 87.25 85 LEU A O 1
ATOM 699 N N . ALA A 1 86 ? -8.909 -10.787 -1.168 1.00 85.31 86 ALA A N 1
ATOM 700 C CA . ALA A 1 86 ? -8.031 -9.821 -0.526 1.00 85.31 86 ALA A CA 1
ATOM 701 C C . ALA A 1 86 ? -8.663 -8.420 -0.456 1.00 85.31 86 ALA A C 1
ATOM 703 O O . ALA A 1 86 ? -8.578 -7.761 0.577 1.00 85.31 86 ALA A O 1
ATOM 704 N N . ASN A 1 87 ? -9.354 -7.972 -1.510 1.00 82.88 87 ASN A N 1
ATOM 705 C CA . ASN A 1 87 ? -10.068 -6.689 -1.487 1.00 82.88 87 ASN A CA 1
ATOM 706 C C . ASN A 1 87 ? -11.233 -6.697 -0.487 1.00 82.88 87 ASN A C 1
ATOM 708 O O . ASN A 1 87 ? -11.382 -5.751 0.285 1.00 82.88 87 ASN A O 1
ATOM 712 N N . ILE A 1 88 ? -12.013 -7.781 -0.439 1.00 84.44 88 ILE A N 1
ATOM 713 C CA . ILE A 1 88 ? -13.099 -7.930 0.540 1.00 84.44 88 ILE A CA 1
ATOM 714 C C . ILE A 1 88 ? -12.533 -7.918 1.966 1.00 84.44 88 ILE A C 1
ATOM 716 O O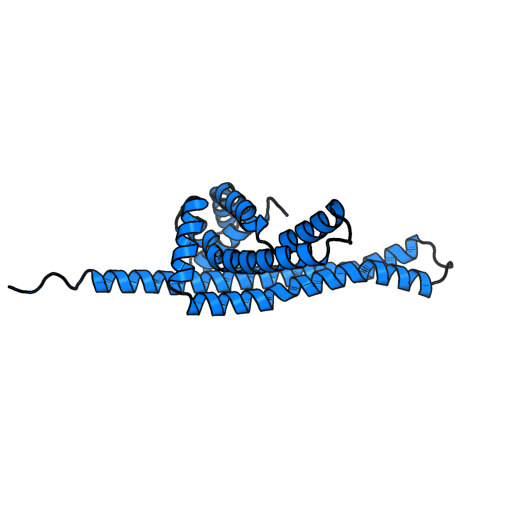 . ILE A 1 88 ? -13.022 -7.172 2.812 1.00 84.44 88 ILE A O 1
ATOM 720 N N . ALA A 1 89 ? -11.473 -8.685 2.227 1.00 83.31 89 ALA A N 1
ATOM 721 C CA . ALA A 1 89 ? -10.810 -8.709 3.528 1.00 83.31 89 ALA A CA 1
ATOM 722 C C . ALA A 1 89 ? -10.281 -7.320 3.928 1.00 83.31 89 ALA A C 1
ATOM 724 O O . ALA A 1 89 ? -10.526 -6.873 5.047 1.00 83.31 89 ALA A O 1
ATOM 725 N N . ASN A 1 90 ? -9.640 -6.594 3.005 1.00 83.06 90 ASN A N 1
ATOM 726 C CA . ASN A 1 90 ? -9.184 -5.222 3.252 1.00 83.06 90 ASN A CA 1
ATOM 727 C C . ASN A 1 90 ? -10.343 -4.291 3.619 1.00 83.06 90 ASN A C 1
ATOM 729 O O . ASN A 1 90 ? -10.215 -3.504 4.555 1.00 83.06 90 ASN A O 1
ATOM 733 N N . MET A 1 91 ? -11.482 -4.392 2.929 1.00 82.81 91 MET A N 1
ATOM 734 C CA . MET A 1 91 ? -12.675 -3.609 3.259 1.00 82.81 91 MET A CA 1
ATOM 735 C C . MET A 1 91 ? -13.183 -3.928 4.672 1.00 82.81 91 MET A C 1
ATOM 737 O O . MET A 1 91 ? -13.435 -3.013 5.453 1.00 82.81 91 MET A O 1
ATOM 741 N N . LEU A 1 92 ? -13.279 -5.213 5.030 1.00 81.62 92 LEU A N 1
ATOM 742 C CA . LEU A 1 92 ? -13.755 -5.650 6.348 1.00 81.62 92 LEU A CA 1
ATOM 743 C C . LEU A 1 92 ? -12.820 -5.225 7.488 1.00 81.62 92 LEU A C 1
ATOM 745 O O . LEU A 1 92 ? -13.287 -4.914 8.584 1.00 81.62 92 LEU A O 1
ATOM 749 N N . PHE A 1 93 ? -11.510 -5.197 7.251 1.00 81.88 93 PHE A N 1
ATOM 750 C CA . PHE A 1 93 ? -10.505 -4.873 8.269 1.00 81.88 93 PHE A CA 1
ATOM 751 C C . PHE A 1 93 ? -10.108 -3.394 8.307 1.00 81.88 93 PHE A C 1
ATOM 753 O O . PHE A 1 93 ? -9.284 -3.005 9.134 1.00 81.88 93 PHE A O 1
ATOM 760 N N . SER A 1 94 ? -10.718 -2.549 7.472 1.00 80.06 94 SER A N 1
ATOM 761 C CA . SER A 1 94 ? -10.371 -1.126 7.372 1.00 80.06 94 SER A CA 1
ATOM 762 C C . SER A 1 94 ? -10.617 -0.331 8.667 1.00 80.06 94 SER A C 1
ATOM 764 O O . SER A 1 94 ? -9.917 0.647 8.918 1.00 80.06 94 SER A O 1
ATOM 766 N N . TYR A 1 95 ? -11.552 -0.757 9.528 1.00 76.19 95 TYR A N 1
ATOM 767 C CA . TYR A 1 95 ? -11.820 -0.105 10.819 1.00 76.19 95 TYR A CA 1
ATOM 768 C C . TYR A 1 95 ? -10.949 -0.627 11.974 1.00 76.19 95 TYR A C 1
ATOM 770 O O . TYR A 1 95 ? -10.958 -0.047 13.062 1.00 76.19 95 TYR A O 1
ATOM 778 N N . ALA A 1 96 ? -10.192 -1.710 11.776 1.00 73.00 96 ALA A N 1
ATOM 779 C CA . ALA A 1 96 ? -9.443 -2.369 12.845 1.00 73.00 96 ALA A CA 1
ATOM 780 C C . ALA A 1 96 ? -8.429 -1.451 13.563 1.00 73.00 96 ALA A C 1
ATOM 782 O O . ALA A 1 96 ? -8.391 -1.496 14.795 1.00 73.00 96 ALA A O 1
ATOM 783 N N . PRO A 1 97 ? -7.678 -0.559 12.880 1.00 70.44 97 PRO A N 1
ATOM 784 C CA . PRO A 1 97 ? -6.771 0.370 13.559 1.00 70.44 97 PRO A CA 1
ATOM 785 C C . PRO A 1 97 ? -7.485 1.290 14.565 1.00 70.44 97 PRO A C 1
ATOM 787 O O . PRO A 1 97 ? -6.951 1.560 15.638 1.00 70.44 97 PRO A O 1
ATOM 790 N N . TYR A 1 98 ? -8.715 1.718 14.266 1.00 73.81 98 TYR A N 1
ATOM 791 C CA . TYR A 1 98 ? -9.504 2.606 15.129 1.00 73.81 98 TYR A CA 1
ATOM 792 C C . TYR A 1 98 ? -10.008 1.886 16.385 1.00 73.81 98 TYR A C 1
ATOM 794 O O . TYR A 1 98 ? -9.973 2.450 17.478 1.00 73.81 98 TYR A O 1
ATOM 802 N N . HIS A 1 99 ? -10.387 0.608 16.267 1.00 72.62 99 HIS A N 1
ATOM 803 C CA . HIS A 1 99 ? -10.743 -0.226 17.425 1.00 72.62 99 HIS A CA 1
ATOM 804 C C . HIS A 1 99 ? -9.564 -0.478 18.368 1.00 72.62 99 HIS A C 1
ATOM 806 O O . HIS A 1 99 ? -9.776 -0.598 19.576 1.00 72.62 99 HIS A O 1
ATOM 812 N N . ILE A 1 100 ? -8.336 -0.554 17.847 1.00 67.81 100 ILE A N 1
ATOM 813 C CA . ILE A 1 100 ? -7.128 -0.687 18.677 1.00 67.81 100 ILE A CA 1
ATOM 814 C C . ILE A 1 100 ? -6.862 0.627 19.418 1.00 67.81 100 ILE A C 1
ATOM 816 O O . ILE A 1 100 ? -6.706 0.618 20.637 1.00 67.81 100 ILE A O 1
ATOM 820 N N . VAL A 1 101 ? -6.870 1.757 18.700 1.00 62.44 101 VAL A N 1
ATOM 821 C CA . VAL A 1 101 ? -6.517 3.073 19.263 1.00 62.44 101 VAL A CA 1
ATOM 822 C C . VAL A 1 101 ? -7.556 3.578 20.274 1.00 62.44 101 VAL A C 1
ATOM 824 O O . VAL A 1 101 ? -7.173 4.046 21.344 1.00 62.44 101 VAL A O 1
ATOM 827 N N . PHE A 1 102 ? -8.857 3.453 19.986 1.00 65.06 102 PHE A N 1
ATOM 828 C CA . PHE A 1 102 ? -9.921 3.956 20.871 1.00 65.06 102 PHE A CA 1
ATOM 829 C C . PHE A 1 102 ? -10.469 2.899 21.831 1.00 65.06 102 PHE A C 1
ATOM 831 O O . PHE A 1 102 ? -10.850 3.213 22.957 1.00 65.06 102 PHE A O 1
ATOM 838 N N . GLY A 1 103 ? -10.514 1.637 21.402 1.00 59.22 103 GLY A N 1
ATOM 839 C CA . GLY A 1 103 ? -11.113 0.548 22.173 1.00 59.22 103 GLY A CA 1
ATOM 840 C C . GLY A 1 103 ? -10.141 -0.213 23.076 1.00 59.22 103 GLY A C 1
ATOM 841 O O . GLY A 1 103 ? -10.609 -1.040 23.858 1.00 59.22 103 GLY A O 1
ATOM 842 N N . LYS A 1 104 ? -8.819 0.017 22.967 1.00 62.66 104 LYS A N 1
ATOM 843 C CA . LYS A 1 104 ? -7.761 -0.776 23.635 1.00 62.66 104 LYS A CA 1
ATOM 844 C C . LYS A 1 104 ? -7.940 -2.292 23.447 1.00 62.66 104 LYS A C 1
ATOM 846 O O . LYS A 1 104 ? -7.694 -3.080 24.360 1.00 62.66 104 LYS A O 1
ATOM 851 N N . LYS A 1 105 ? -8.437 -2.698 22.277 1.00 66.81 105 LYS A N 1
ATOM 852 C CA . LYS A 1 105 ? -8.681 -4.104 21.931 1.00 66.81 105 LYS A CA 1
ATOM 853 C C . LYS A 1 105 ? -7.413 -4.726 21.352 1.00 66.81 105 LYS A C 1
ATOM 855 O O . LYS A 1 105 ? -6.687 -4.064 20.617 1.00 66.81 105 LYS A O 1
ATOM 860 N N . THR A 1 106 ? -7.190 -6.010 21.630 1.00 72.88 106 THR A N 1
ATOM 861 C CA . THR A 1 106 ? -6.111 -6.786 20.998 1.00 72.88 106 THR A CA 1
ATOM 862 C C . THR A 1 106 ? -6.355 -6.945 19.493 1.00 72.88 106 THR A C 1
ATOM 864 O O . THR A 1 106 ? -7.503 -6.905 19.036 1.00 72.88 106 THR A O 1
ATOM 867 N N . SER A 1 107 ? -5.293 -7.173 18.716 1.00 69.00 107 SER A N 1
ATOM 868 C CA . SER A 1 107 ? -5.297 -7.252 17.242 1.00 69.00 107 SER A CA 1
ATOM 869 C C . SER A 1 107 ? -6.444 -8.100 16.665 1.00 69.00 107 SER A C 1
ATOM 871 O O . SER A 1 107 ? -7.179 -7.660 15.780 1.00 69.00 107 SER A O 1
ATOM 873 N N . PHE A 1 108 ? -6.675 -9.294 17.220 1.00 70.88 108 PHE A N 1
ATOM 874 C CA . PHE A 1 108 ? -7.751 -10.199 16.787 1.00 70.88 108 PHE A CA 1
ATOM 875 C C . PHE A 1 108 ? -9.160 -9.717 17.161 1.00 70.88 108 PHE A C 1
ATOM 877 O O . PHE A 1 108 ? -10.105 -9.862 16.376 1.00 70.88 108 PHE A O 1
ATOM 884 N N . GLN A 1 109 ? -9.322 -9.124 18.346 1.00 72.94 109 GLN A N 1
ATOM 885 C CA . GLN A 1 109 ? -10.605 -8.562 18.772 1.00 72.94 109 GLN A CA 1
ATOM 886 C C . GLN A 1 109 ? -10.967 -7.332 17.935 1.00 72.94 109 GLN A C 1
ATOM 888 O O . GLN A 1 109 ? -12.133 -7.148 17.580 1.00 72.94 109 GLN A O 1
ATOM 893 N N . ALA A 1 110 ? -9.971 -6.525 17.569 1.00 73.25 110 ALA A N 1
ATOM 894 C CA . ALA A 1 110 ? -10.141 -5.378 16.690 1.00 73.25 110 ALA A CA 1
ATOM 895 C C . ALA A 1 110 ? -10.518 -5.784 15.257 1.00 73.25 110 ALA A C 1
ATOM 897 O O . ALA A 1 110 ? -11.418 -5.177 14.679 1.00 73.25 110 ALA A O 1
ATOM 898 N N . LEU A 1 111 ? -9.907 -6.842 14.707 1.00 78.31 111 LEU A N 1
ATOM 899 C CA . LEU A 1 111 ? -10.282 -7.403 13.400 1.00 78.31 111 LEU A CA 1
ATOM 900 C C . LEU A 1 111 ? -11.741 -7.867 13.376 1.00 78.31 111 LEU A C 1
ATOM 902 O O . LEU A 1 111 ? -12.486 -7.544 12.452 1.00 78.31 111 LEU A O 1
ATOM 906 N N . THR A 1 112 ? -12.159 -8.585 14.418 1.00 79.88 112 THR A N 1
ATOM 907 C CA . THR A 1 112 ? -13.530 -9.100 14.521 1.00 79.88 112 THR A CA 1
ATOM 908 C C . THR A 1 112 ? -14.536 -7.958 14.671 1.00 79.88 112 THR A C 1
ATOM 910 O O . THR A 1 112 ? -15.542 -7.926 13.966 1.00 79.88 112 THR A O 1
ATOM 913 N N . ALA A 1 113 ? -14.249 -6.980 15.536 1.00 77.44 113 ALA A N 1
ATOM 914 C CA . ALA A 1 113 ? -15.102 -5.807 15.719 1.00 77.44 113 ALA A CA 1
ATOM 915 C C . ALA A 1 113 ? -15.205 -4.960 14.438 1.00 77.44 113 ALA A C 1
ATOM 917 O O . ALA A 1 113 ? -16.299 -4.528 14.079 1.00 77.44 113 ALA A O 1
ATOM 918 N N . SER A 1 114 ? -14.092 -4.789 13.717 1.00 81.75 114 SER A N 1
ATOM 919 C CA . SER A 1 114 ? -14.056 -4.124 12.411 1.00 81.75 114 SER A CA 1
ATOM 920 C C . SER A 1 114 ? -14.924 -4.842 11.384 1.00 81.75 114 SER A C 1
ATOM 922 O O . SER A 1 114 ? -15.722 -4.198 10.709 1.00 81.75 114 SER A O 1
ATOM 924 N N . ALA A 1 115 ? -14.809 -6.169 11.290 1.00 81.56 115 ALA A N 1
ATOM 925 C CA . ALA A 1 115 ? -15.584 -6.959 10.340 1.00 81.56 115 ALA A CA 1
ATOM 926 C C . ALA A 1 115 ? -17.090 -6.878 10.626 1.00 81.56 115 ALA A C 1
ATOM 928 O O . ALA A 1 115 ? -17.877 -6.681 9.703 1.00 81.56 115 ALA A O 1
ATOM 929 N N . ILE A 1 116 ? -17.491 -6.970 11.900 1.00 84.56 116 ILE A N 1
ATOM 930 C CA . ILE A 1 116 ? -18.896 -6.825 12.303 1.00 84.56 116 ILE A CA 1
ATOM 931 C C . ILE A 1 116 ? -19.410 -5.430 11.929 1.00 84.56 116 ILE A C 1
ATOM 933 O O . ILE A 1 116 ? -20.451 -5.329 11.287 1.00 84.56 116 ILE A O 1
ATOM 937 N N . GLN A 1 117 ? -18.666 -4.370 12.254 1.00 81.56 117 GLN A N 1
ATOM 938 C CA . GLN A 1 117 ? -19.057 -2.987 11.957 1.00 81.56 117 GLN A CA 1
ATOM 939 C C . GLN A 1 117 ? -19.139 -2.699 10.450 1.00 81.56 117 GLN A C 1
ATOM 941 O O . GLN A 1 117 ? -20.066 -2.028 9.996 1.00 81.56 117 GLN A O 1
ATOM 946 N N . ALA A 1 118 ? -18.205 -3.238 9.665 1.00 81.62 118 ALA A N 1
ATOM 947 C CA . ALA A 1 118 ? -18.208 -3.119 8.209 1.00 81.62 118 ALA A CA 1
ATOM 948 C C . ALA A 1 118 ? -19.423 -3.810 7.572 1.00 81.62 118 ALA A C 1
ATOM 950 O O . ALA A 1 118 ? -19.982 -3.311 6.597 1.00 81.62 118 ALA A O 1
ATOM 951 N N . ILE A 1 119 ? -19.847 -4.953 8.120 1.00 83.94 119 ILE A N 1
ATOM 952 C CA . ILE A 1 119 ? -21.020 -5.687 7.633 1.00 83.94 119 ILE A CA 1
ATOM 953 C C . ILE A 1 119 ? -22.316 -4.994 8.068 1.00 83.94 119 ILE A C 1
ATOM 955 O O . ILE A 1 119 ? -23.235 -4.878 7.256 1.00 83.94 119 ILE A O 1
ATOM 959 N N . THR A 1 120 ? -22.404 -4.505 9.312 1.00 84.88 120 THR A N 1
ATOM 960 C CA . THR A 1 120 ? -23.615 -3.820 9.800 1.00 84.88 120 THR A CA 1
ATOM 961 C C . THR A 1 120 ? -23.874 -2.506 9.069 1.00 84.88 120 THR A C 1
ATOM 963 O O . THR A 1 120 ? -25.032 -2.152 8.861 1.00 84.88 120 THR A O 1
ATOM 966 N N . HIS A 1 121 ? -22.822 -1.815 8.618 1.00 84.75 121 HIS A N 1
ATOM 967 C CA . HIS A 1 121 ? -22.918 -0.521 7.935 1.00 84.75 121 HIS A CA 1
ATOM 968 C C . HIS A 1 121 ? -22.346 -0.547 6.512 1.00 84.75 121 HIS A C 1
ATOM 970 O O . HIS A 1 121 ? -21.658 0.383 6.081 1.00 84.75 121 HIS A O 1
ATOM 976 N N . LEU A 1 122 ? -22.683 -1.595 5.755 1.00 84.50 122 LEU A N 1
ATOM 977 C CA . LEU A 1 122 ? -22.111 -1.861 4.434 1.00 84.50 122 LEU A CA 1
ATOM 978 C C . LEU A 1 122 ? -22.269 -0.692 3.444 1.00 84.50 122 LEU A C 1
ATOM 980 O O . LEU A 1 122 ? -21.342 -0.429 2.688 1.00 84.50 122 LEU A O 1
ATOM 984 N N . ASP A 1 123 ? -23.381 0.055 3.467 1.00 80.19 123 ASP A N 1
ATOM 985 C CA . ASP A 1 123 ? -23.581 1.209 2.565 1.00 80.19 123 ASP A CA 1
ATOM 986 C C . ASP A 1 123 ? -22.543 2.324 2.792 1.00 80.19 123 ASP A C 1
ATOM 988 O O . ASP A 1 123 ? -21.938 2.835 1.846 1.00 80.19 123 ASP A O 1
ATOM 992 N N . VAL A 1 124 ? -22.283 2.675 4.056 1.00 82.50 124 VAL A N 1
ATOM 993 C CA . VAL A 1 124 ? -21.285 3.697 4.406 1.00 82.50 124 VAL A CA 1
ATOM 994 C C . VAL A 1 124 ? -19.882 3.169 4.122 1.00 82.50 124 VAL A C 1
ATOM 996 O O . VAL A 1 124 ? -19.079 3.857 3.485 1.00 82.50 124 VAL A O 1
ATOM 999 N N . THR A 1 125 ? -19.597 1.932 4.533 1.00 83.75 125 THR A N 1
ATOM 1000 C CA . THR A 1 125 ? -18.293 1.296 4.323 1.00 83.75 125 THR A CA 1
ATOM 1001 C C . THR A 1 125 ? -17.951 1.178 2.842 1.00 83.75 125 THR A C 1
ATOM 1003 O O . THR A 1 125 ? -16.833 1.511 2.457 1.00 83.75 125 THR A O 1
ATOM 1006 N N . LEU A 1 126 ? -18.900 0.790 1.988 1.00 83.44 126 LEU A N 1
ATOM 1007 C CA . LEU A 1 126 ? -18.673 0.641 0.551 1.00 83.44 126 LEU A CA 1
ATOM 1008 C C . LEU A 1 126 ? -18.354 1.984 -0.119 1.00 83.44 126 LEU A C 1
ATOM 1010 O O . LEU A 1 126 ? -17.430 2.056 -0.928 1.00 83.44 126 LEU A O 1
ATOM 1014 N N . LYS A 1 127 ? -19.069 3.061 0.233 1.00 85.06 127 LYS A N 1
ATOM 1015 C CA . LYS A 1 127 ? -18.805 4.414 -0.296 1.00 85.06 127 LYS A CA 1
ATOM 1016 C C . LYS A 1 127 ? -17.408 4.905 0.085 1.00 85.06 127 LYS A C 1
ATOM 1018 O O . LYS A 1 127 ? -16.677 5.428 -0.758 1.00 85.06 127 LYS A O 1
ATOM 1023 N N . VAL A 1 128 ? -17.021 4.709 1.345 1.00 85.75 128 VAL A N 1
ATOM 1024 C CA . VAL A 1 128 ? -15.695 5.094 1.853 1.00 85.75 128 VAL A CA 1
ATOM 1025 C C . VAL A 1 128 ? -14.605 4.229 1.220 1.00 85.75 128 VAL A C 1
ATOM 1027 O O . VAL A 1 128 ? -13.577 4.757 0.799 1.00 85.75 128 VAL A O 1
ATOM 1030 N N . TYR A 1 129 ? -14.854 2.930 1.058 1.00 85.44 129 TYR A N 1
ATOM 1031 C CA . TYR A 1 129 ? -13.924 2.002 0.422 1.00 85.44 129 TYR A CA 1
ATOM 1032 C C . TYR A 1 129 ? -13.740 2.282 -1.078 1.00 85.44 129 TYR A C 1
ATOM 1034 O O . TYR A 1 129 ? -12.625 2.204 -1.590 1.00 85.44 129 TYR A O 1
ATOM 1042 N N . LEU A 1 130 ? -14.793 2.685 -1.794 1.00 84.00 130 LEU A N 1
ATOM 1043 C CA . LEU A 1 130 ? -14.679 3.089 -3.197 1.00 84.00 130 LEU A CA 1
ATOM 1044 C C . LEU A 1 130 ? -13.813 4.349 -3.344 1.00 84.00 130 LEU A C 1
ATOM 1046 O O . LEU A 1 130 ? -12.924 4.390 -4.196 1.00 84.00 130 LEU A O 1
ATOM 1050 N N . ASN A 1 131 ? -14.011 5.342 -2.470 1.00 84.69 131 ASN A N 1
ATOM 1051 C CA . ASN A 1 131 ? -13.135 6.514 -2.402 1.00 84.69 131 ASN A CA 1
ATOM 1052 C C . ASN A 1 131 ? -11.693 6.107 -2.078 1.00 84.69 131 ASN A C 1
ATOM 1054 O O . ASN A 1 131 ? -10.764 6.567 -2.742 1.00 84.69 131 ASN A O 1
ATOM 1058 N N . TYR A 1 132 ? -11.503 5.202 -1.113 1.00 84.56 132 TYR A N 1
ATOM 1059 C CA . TYR A 1 132 ? -10.196 4.632 -0.789 1.00 84.56 132 TYR A CA 1
ATOM 1060 C C . TYR A 1 132 ? -9.532 4.006 -2.021 1.00 84.56 132 TYR A C 1
ATOM 1062 O O . TYR A 1 132 ? -8.355 4.267 -2.264 1.00 84.56 132 TYR A O 1
ATOM 1070 N N . LEU A 1 133 ? -10.266 3.236 -2.828 1.00 80.50 133 LEU A N 1
ATOM 1071 C CA . LEU A 1 133 ? -9.741 2.571 -4.022 1.00 80.50 133 LEU A CA 1
ATOM 1072 C C . LEU A 1 133 ? -9.313 3.589 -5.090 1.00 80.50 133 LEU A C 1
ATOM 1074 O O . LEU A 1 133 ? -8.198 3.499 -5.608 1.00 80.50 133 LEU A O 1
ATOM 1078 N N . ILE A 1 134 ? -10.142 4.604 -5.356 1.00 81.81 134 ILE A N 1
ATOM 1079 C CA . ILE A 1 134 ? -9.818 5.694 -6.295 1.00 81.81 134 ILE A CA 1
ATOM 1080 C C . ILE A 1 134 ? -8.553 6.432 -5.846 1.00 81.81 134 ILE A C 1
ATOM 1082 O O . ILE A 1 134 ? -7.639 6.654 -6.639 1.00 81.81 134 ILE A O 1
ATOM 1086 N N . ILE A 1 135 ? -8.464 6.774 -4.562 1.00 80.94 135 ILE A N 1
ATOM 1087 C CA . ILE A 1 135 ? -7.301 7.467 -4.000 1.00 80.94 135 ILE A CA 1
ATOM 1088 C C . ILE A 1 135 ? -6.060 6.556 -4.015 1.00 80.94 135 ILE A C 1
ATOM 1090 O O . ILE A 1 135 ? -4.940 7.028 -4.232 1.00 80.94 135 ILE A O 1
ATOM 1094 N N . SER A 1 136 ? -6.244 5.249 -3.814 1.00 75.62 136 SER A N 1
ATOM 1095 C CA . SER A 1 136 ? -5.175 4.242 -3.823 1.00 75.62 136 SER A CA 1
ATOM 1096 C C . SER A 1 136 ? -4.636 3.954 -5.223 1.00 75.62 136 SER A C 1
ATOM 1098 O O . SER A 1 136 ? -3.494 3.501 -5.342 1.00 75.62 136 SER A O 1
ATOM 1100 N N . ALA A 1 137 ? -5.377 4.299 -6.286 1.00 75.06 137 ALA A N 1
ATOM 1101 C CA . ALA A 1 137 ? -4.892 4.241 -7.667 1.00 75.06 137 ALA A CA 1
ATOM 1102 C C . ALA A 1 137 ? -3.615 5.079 -7.880 1.00 75.06 137 ALA A C 1
ATOM 1104 O O . ALA A 1 137 ? -2.824 4.784 -8.778 1.00 75.06 137 ALA A O 1
ATOM 1105 N N . ARG A 1 138 ? -3.330 6.056 -7.003 1.00 79.19 138 ARG A N 1
ATOM 1106 C CA . ARG A 1 138 ? -2.051 6.787 -6.989 1.00 79.19 138 ARG A CA 1
ATOM 1107 C C . ARG A 1 138 ? -0.830 5.870 -6.921 1.00 79.19 138 ARG A C 1
ATOM 1109 O O . ARG A 1 138 ? 0.208 6.192 -7.485 1.00 79.19 138 ARG A O 1
ATOM 1116 N N . THR A 1 139 ? -0.945 4.727 -6.247 1.00 75.19 139 THR A N 1
ATOM 1117 C CA . THR A 1 139 ? 0.155 3.766 -6.092 1.00 75.19 139 THR A CA 1
ATOM 1118 C C . THR A 1 139 ? 0.571 3.201 -7.447 1.00 75.19 139 THR A C 1
ATOM 1120 O O . THR A 1 139 ? 1.754 2.970 -7.685 1.00 75.19 139 THR A O 1
ATOM 1123 N N . ILE A 1 140 ? -0.387 3.062 -8.370 1.00 76.38 140 ILE A N 1
ATOM 1124 C CA . ILE A 1 140 ? -0.133 2.657 -9.753 1.00 76.38 140 ILE A CA 1
ATOM 1125 C C . ILE A 1 140 ? 0.640 3.762 -10.483 1.00 76.38 140 ILE A C 1
ATOM 1127 O O . ILE A 1 140 ? 1.640 3.465 -11.128 1.00 76.38 140 ILE A O 1
ATOM 1131 N N . LEU A 1 141 ? 0.245 5.034 -10.331 1.00 74.81 141 LEU A N 1
ATOM 1132 C CA . LEU A 1 141 ? 0.973 6.170 -10.917 1.00 74.81 141 LEU A CA 1
ATOM 1133 C C . LEU A 1 141 ? 2.416 6.251 -10.400 1.00 74.81 141 LEU A C 1
ATOM 1135 O O . LEU A 1 141 ? 3.343 6.365 -11.198 1.00 74.81 141 LEU A O 1
ATOM 1139 N N . ILE A 1 142 ? 2.623 6.125 -9.085 1.00 80.56 142 ILE A N 1
ATOM 1140 C CA . ILE A 1 142 ? 3.963 6.098 -8.474 1.00 80.56 142 ILE A CA 1
ATOM 1141 C C . ILE A 1 142 ? 4.777 4.923 -9.030 1.00 80.56 142 ILE A C 1
ATOM 1143 O O . ILE A 1 142 ? 5.926 5.108 -9.431 1.00 80.56 142 ILE A O 1
ATOM 1147 N N . GLY A 1 143 ? 4.175 3.732 -9.106 1.00 77.00 143 GLY A N 1
ATOM 1148 C CA . GLY A 1 143 ? 4.815 2.539 -9.659 1.00 77.00 143 GLY A CA 1
ATOM 1149 C C . GLY A 1 143 ? 5.248 2.721 -11.115 1.00 77.00 143 GLY A C 1
ATOM 1150 O O . GLY A 1 143 ? 6.391 2.417 -11.453 1.00 77.00 143 GLY A O 1
ATOM 1151 N N . ILE A 1 144 ? 4.377 3.283 -11.959 1.00 80.69 144 ILE A N 1
ATOM 1152 C CA . ILE A 1 144 ? 4.695 3.603 -13.357 1.00 80.69 144 ILE A CA 1
ATOM 1153 C C . ILE A 1 144 ? 5.848 4.608 -13.427 1.00 80.69 144 ILE A C 1
ATOM 1155 O O . ILE A 1 144 ? 6.789 4.395 -14.184 1.00 80.69 144 ILE A O 1
ATOM 1159 N N . MET A 1 145 ? 5.826 5.680 -12.633 1.00 78.94 145 MET A N 1
ATOM 1160 C CA . MET A 1 145 ? 6.878 6.702 -12.704 1.00 78.94 145 MET A CA 1
ATOM 1161 C C . MET A 1 145 ? 8.241 6.193 -12.219 1.00 78.94 145 MET A C 1
ATOM 1163 O O . MET A 1 145 ? 9.261 6.553 -12.804 1.00 78.94 145 MET A O 1
ATOM 1167 N N . ILE A 1 146 ? 8.274 5.299 -11.226 1.00 82.25 146 ILE A N 1
ATOM 1168 C CA . ILE A 1 146 ? 9.507 4.601 -10.826 1.00 82.25 146 ILE A CA 1
ATOM 1169 C C . ILE A 1 146 ? 9.992 3.682 -11.952 1.00 82.25 146 ILE A C 1
ATOM 1171 O O . ILE A 1 146 ? 11.185 3.664 -12.255 1.00 82.25 146 ILE A O 1
ATOM 1175 N N . LEU A 1 147 ? 9.081 2.949 -12.597 1.00 82.94 147 LEU A N 1
ATOM 1176 C CA . LEU A 1 147 ? 9.419 2.053 -13.702 1.00 82.94 147 LEU A CA 1
ATOM 1177 C C . LEU A 1 147 ? 9.949 2.813 -14.926 1.00 82.94 147 LEU A C 1
ATOM 1179 O O . LEU A 1 147 ? 10.817 2.296 -15.619 1.00 82.94 147 LEU A O 1
ATOM 1183 N N . LEU A 1 148 ? 9.467 4.034 -15.177 1.00 82.75 148 LEU A N 1
ATOM 1184 C CA . LEU A 1 148 ? 9.927 4.900 -16.270 1.00 82.75 148 LEU A CA 1
ATOM 1185 C C . LEU A 1 148 ? 11.311 5.516 -16.022 1.00 82.75 148 LEU A C 1
ATOM 1187 O O . LEU A 1 148 ? 11.991 5.896 -16.973 1.00 82.75 148 LEU A O 1
ATOM 1191 N N . LEU A 1 149 ? 11.758 5.591 -14.770 1.00 82.62 149 LEU A N 1
ATOM 1192 C CA . LEU A 1 149 ? 13.037 6.187 -14.382 1.00 82.62 149 LEU A CA 1
ATOM 1193 C C . LEU A 1 149 ? 14.260 5.539 -15.082 1.00 82.62 149 LEU A C 1
ATOM 1195 O O . LEU A 1 149 ? 15.066 6.286 -15.642 1.00 82.62 149 LEU A O 1
ATOM 1199 N N . PRO A 1 150 ? 14.405 4.196 -15.164 1.00 82.25 150 PRO A N 1
ATOM 1200 C CA . PRO A 1 150 ? 15.467 3.557 -15.952 1.00 82.25 150 PRO A CA 1
ATOM 1201 C C . PRO A 1 150 ? 15.335 3.750 -17.475 1.00 82.25 150 PRO A C 1
ATOM 1203 O O . PRO A 1 150 ? 16.328 3.686 -18.196 1.00 82.25 150 PRO A O 1
ATOM 1206 N N . PHE A 1 151 ? 14.134 4.005 -17.998 1.00 85.19 151 PHE A N 1
ATOM 1207 C CA . PHE A 1 151 ? 13.979 4.354 -19.416 1.00 85.19 151 PHE A CA 1
ATOM 1208 C C . PHE A 1 151 ? 14.415 5.796 -19.676 1.00 85.19 151 PHE A C 1
ATOM 1210 O O . PHE A 1 151 ? 15.063 6.072 -20.683 1.00 85.19 151 PHE A O 1
ATOM 1217 N N . LEU A 1 152 ? 14.131 6.704 -18.739 1.00 82.50 152 LEU A N 1
ATOM 1218 C CA . LEU A 1 152 ? 14.586 8.089 -18.797 1.00 82.50 152 LEU A CA 1
ATOM 1219 C C . LEU A 1 152 ? 16.119 8.181 -18.740 1.00 82.50 152 LEU A C 1
ATOM 1221 O O . LEU A 1 152 ? 16.702 8.957 -19.496 1.00 82.50 152 LEU A O 1
ATOM 1225 N N . THR A 1 153 ? 16.784 7.359 -17.910 1.00 78.38 153 THR A N 1
ATOM 1226 C CA . THR A 1 153 ? 18.261 7.290 -17.891 1.00 78.38 153 THR A CA 1
ATOM 1227 C C . THR A 1 153 ? 18.795 6.809 -19.233 1.00 78.38 153 THR A C 1
ATOM 1229 O O . THR A 1 153 ? 19.705 7.428 -19.782 1.00 78.38 153 THR A O 1
ATOM 1232 N N . SER A 1 154 ? 18.209 5.745 -19.787 1.00 83.00 154 SER A N 1
ATOM 1233 C CA . SER A 1 154 ? 18.602 5.202 -21.088 1.00 83.00 154 SER A CA 1
ATOM 1234 C C . SER A 1 154 ? 18.430 6.227 -22.217 1.00 83.00 154 SER A C 1
ATOM 1236 O O . SER A 1 154 ? 19.340 6.404 -23.028 1.00 83.00 154 SER A O 1
ATOM 1238 N N . TRP A 1 155 ? 17.318 6.968 -22.228 1.00 83.31 155 TRP A N 1
ATOM 1239 C CA . TRP A 1 155 ? 17.056 8.020 -23.213 1.00 83.31 155 TRP A CA 1
ATOM 1240 C C . TRP A 1 155 ? 18.060 9.178 -23.121 1.00 83.31 155 TRP A C 1
ATOM 1242 O O . TRP A 1 155 ? 18.598 9.606 -24.143 1.00 83.31 155 TRP A O 1
ATOM 1252 N N . LEU A 1 156 ? 18.380 9.644 -21.908 1.00 77.50 156 LEU A N 1
ATOM 1253 C CA . LEU A 1 156 ? 19.373 10.704 -21.695 1.00 77.50 156 LEU A CA 1
ATOM 1254 C C . LEU A 1 156 ? 20.778 10.287 -22.144 1.00 77.50 156 LEU A C 1
ATOM 1256 O O . LEU A 1 156 ? 21.471 11.084 -22.773 1.00 77.50 156 LEU A O 1
ATOM 1260 N N . ILE A 1 157 ? 21.183 9.040 -21.879 1.00 79.00 157 ILE A N 1
ATOM 1261 C CA . ILE A 1 157 ? 22.457 8.494 -22.379 1.00 79.00 157 ILE A CA 1
ATOM 1262 C C . ILE A 1 157 ? 22.489 8.527 -23.915 1.00 79.00 157 ILE A C 1
ATOM 1264 O O . ILE A 1 157 ? 23.500 8.912 -24.500 1.00 79.00 157 ILE A O 1
ATOM 1268 N N . GLY A 1 158 ? 21.377 8.179 -24.569 1.00 79.12 158 GLY A N 1
ATOM 1269 C CA . GLY A 1 158 ? 21.251 8.243 -26.026 1.00 79.12 158 GLY A CA 1
ATOM 1270 C C . GLY A 1 158 ? 21.321 9.669 -26.587 1.00 79.12 158 GLY A C 1
ATOM 1271 O O . GLY A 1 158 ? 21.969 9.885 -27.608 1.00 79.12 158 GLY A O 1
ATOM 1272 N N . TRP A 1 159 ? 20.700 10.647 -25.918 1.00 73.56 159 TRP A N 1
ATOM 1273 C CA . TRP A 1 159 ? 20.642 12.043 -26.376 1.00 73.56 159 TRP A CA 1
ATOM 1274 C C . TRP A 1 159 ? 21.990 12.764 -26.298 1.00 73.56 159 TRP A C 1
ATOM 1276 O O . TRP A 1 159 ? 22.373 13.488 -27.215 1.00 73.56 159 TRP A O 1
ATOM 1286 N N . PHE A 1 160 ? 22.720 12.576 -25.200 1.00 71.12 160 PHE A N 1
ATOM 1287 C CA . PHE A 1 160 ? 24.007 13.239 -25.003 1.00 71.12 160 PHE A CA 1
ATOM 1288 C C . PHE A 1 160 ? 25.160 12.596 -25.802 1.00 71.12 160 PHE A C 1
ATOM 1290 O O . PHE A 1 160 ? 26.233 13.194 -25.922 1.00 71.12 160 PHE A O 1
ATOM 1297 N N . GLY A 1 161 ? 24.956 11.396 -26.360 1.00 64.81 161 GLY A N 1
ATOM 1298 C CA . GLY A 1 161 ? 26.015 10.596 -26.981 1.00 64.81 161 GLY A CA 1
ATOM 1299 C C . GLY A 1 161 ? 27.115 10.199 -25.983 1.00 64.81 161 GLY A C 1
ATOM 1300 O O . GLY A 1 161 ? 27.060 10.530 -24.803 1.00 64.81 161 GLY A O 1
ATOM 1301 N N . PHE A 1 162 ? 28.172 9.520 -26.443 1.00 60.09 162 PHE A N 1
ATOM 1302 C CA . PHE A 1 162 ? 29.331 9.139 -25.605 1.00 60.09 162 PHE A CA 1
ATOM 1303 C C . PHE A 1 162 ? 30.203 10.334 -25.139 1.00 60.09 162 PHE A C 1
ATOM 1305 O O . PHE A 1 162 ? 31.305 10.130 -24.634 1.00 60.09 162 PHE A O 1
ATOM 1312 N N . SER A 1 163 ? 29.762 11.581 -25.346 1.00 57.91 163 SER A N 1
ATOM 1313 C CA . SER A 1 163 ? 30.595 12.779 -25.193 1.00 57.91 163 SER A CA 1
ATOM 1314 C C . SER A 1 163 ? 30.666 13.370 -23.777 1.00 57.91 163 SER A C 1
ATOM 1316 O O . SER A 1 163 ? 31.729 13.894 -23.439 1.00 57.91 163 SER A O 1
ATOM 1318 N N . PRO A 1 164 ? 29.620 13.353 -22.928 1.00 60.25 164 PRO A N 1
ATOM 1319 C CA . PRO A 1 164 ? 29.785 13.707 -21.530 1.00 60.25 164 PRO A CA 1
ATOM 1320 C C . PRO A 1 164 ? 30.340 12.518 -20.754 1.00 60.25 164 PRO A C 1
ATOM 1322 O O . PRO A 1 164 ? 29.970 11.366 -20.974 1.00 60.25 164 PRO A O 1
ATOM 1325 N N . SER A 1 165 ? 31.183 12.814 -19.765 1.00 69.75 165 SER A N 1
ATOM 1326 C CA . SER A 1 165 ? 31.539 11.833 -18.744 1.00 69.75 165 SER A CA 1
ATOM 1327 C C . SER A 1 165 ? 30.266 11.275 -18.091 1.00 69.75 165 SER A C 1
ATOM 1329 O O . SER A 1 165 ? 29.336 12.031 -17.809 1.00 69.75 165 SER A O 1
ATOM 1331 N N . ILE A 1 166 ? 30.229 9.968 -17.819 1.00 71.75 166 ILE A N 1
ATOM 1332 C CA . ILE A 1 166 ? 29.111 9.273 -17.150 1.00 71.75 166 ILE A CA 1
ATOM 1333 C C . ILE A 1 166 ? 28.634 10.039 -15.896 1.00 71.75 166 ILE A C 1
ATOM 1335 O O . ILE A 1 166 ? 27.436 10.136 -15.630 1.00 71.75 166 ILE A O 1
ATOM 1339 N N . SER A 1 167 ? 29.563 10.674 -15.176 1.00 77.50 167 SER A N 1
ATOM 1340 C CA . SER A 1 167 ? 29.300 11.530 -14.015 1.00 77.50 167 SER A CA 1
ATOM 1341 C C . SER A 1 167 ? 28.355 12.702 -14.305 1.00 77.50 167 SER A C 1
ATOM 1343 O O . SER A 1 167 ? 27.494 13.008 -13.484 1.00 77.50 167 SER A O 1
ATOM 1345 N N . THR A 1 168 ? 28.458 13.346 -15.471 1.00 80.44 168 THR A N 1
ATOM 1346 C CA . THR A 1 168 ? 27.583 14.464 -15.860 1.00 80.44 168 THR A CA 1
ATOM 1347 C C . THR A 1 168 ? 26.134 14.003 -16.025 1.00 80.44 168 THR A C 1
ATOM 1349 O O . THR A 1 168 ? 25.220 14.687 -15.572 1.00 80.44 168 THR A O 1
ATOM 1352 N N . ILE A 1 169 ? 25.918 12.817 -16.601 1.00 79.56 169 ILE A N 1
ATOM 1353 C CA . ILE A 1 169 ? 24.581 12.233 -16.789 1.00 79.56 169 ILE A CA 1
ATOM 1354 C C . ILE A 1 169 ? 23.941 11.917 -15.431 1.00 79.56 169 ILE A C 1
ATOM 1356 O O . ILE A 1 169 ? 22.772 12.235 -15.215 1.00 79.56 169 ILE A O 1
ATOM 1360 N N . PHE A 1 170 ? 24.710 11.361 -14.488 1.00 80.38 170 PHE A N 1
ATOM 1361 C CA . PHE A 1 170 ? 24.222 11.109 -13.130 1.00 80.38 170 PHE A CA 1
ATOM 1362 C C . PHE A 1 170 ? 23.871 12.394 -12.375 1.00 80.38 170 PHE A C 1
ATOM 1364 O O . PHE A 1 170 ? 22.863 12.415 -11.674 1.00 80.38 170 PHE A O 1
ATOM 1371 N N . ILE A 1 171 ? 24.648 13.470 -12.538 1.00 85.38 171 ILE A N 1
ATOM 1372 C CA . ILE A 1 171 ? 24.348 14.770 -11.916 1.00 85.38 171 ILE A CA 1
ATOM 1373 C C . ILE A 1 171 ? 23.057 15.359 -12.492 1.00 85.38 171 ILE A C 1
ATOM 1375 O O . ILE A 1 171 ? 22.180 15.762 -11.729 1.00 85.38 171 ILE A O 1
ATOM 1379 N N . VAL A 1 172 ? 22.907 15.367 -13.821 1.00 84.06 172 VAL A N 1
ATOM 1380 C CA . VAL A 1 172 ? 21.677 15.841 -14.481 1.00 84.06 172 VAL A CA 1
ATOM 1381 C C . VAL A 1 172 ? 20.475 15.020 -14.019 1.00 84.06 172 VAL A C 1
ATOM 1383 O O . VAL A 1 172 ? 19.443 15.593 -13.673 1.00 84.06 172 VAL A O 1
ATOM 1386 N N . MET A 1 173 ? 20.622 13.696 -13.930 1.00 83.44 173 MET A N 1
ATOM 1387 C CA . MET A 1 173 ? 19.559 12.835 -13.422 1.00 83.44 173 MET A CA 1
ATOM 1388 C C . MET A 1 173 ? 19.224 13.113 -11.967 1.00 83.44 173 MET A C 1
ATOM 1390 O O . MET A 1 173 ? 18.051 13.280 -11.663 1.00 83.44 173 MET A O 1
ATOM 1394 N N . ALA A 1 174 ? 20.213 13.248 -11.086 1.00 85.06 174 ALA A N 1
ATOM 1395 C CA . ALA A 1 174 ? 19.973 13.571 -9.685 1.00 85.06 174 ALA A CA 1
ATOM 1396 C C . ALA A 1 174 ? 19.213 14.898 -9.533 1.00 85.06 174 ALA A C 1
ATOM 1398 O O . ALA A 1 174 ? 18.249 14.966 -8.770 1.00 85.06 174 ALA A O 1
ATOM 1399 N N . ILE A 1 175 ? 19.589 15.932 -10.292 1.00 89.44 175 ILE A N 1
ATOM 1400 C CA . ILE A 1 175 ? 18.903 17.233 -10.280 1.00 89.44 175 ILE A CA 1
ATOM 1401 C C . ILE A 1 175 ? 17.461 17.104 -10.784 1.00 89.44 175 ILE A C 1
ATOM 1403 O O . ILE A 1 175 ? 16.569 17.739 -10.228 1.00 89.44 175 ILE A O 1
ATOM 1407 N N . LEU A 1 176 ? 17.213 16.275 -11.800 1.00 84.62 176 LEU A N 1
ATOM 1408 C CA . LEU A 1 176 ? 15.890 16.121 -12.405 1.00 84.62 176 LEU A CA 1
ATOM 1409 C C . LEU A 1 176 ? 14.963 15.218 -11.572 1.00 84.62 176 LEU A C 1
ATOM 1411 O O . LEU A 1 176 ? 13.773 15.503 -11.435 1.00 84.62 176 LEU A O 1
ATOM 1415 N N . THR A 1 177 ? 15.495 14.158 -10.959 1.00 84.81 177 THR A N 1
ATOM 1416 C CA . THR A 1 177 ? 14.710 13.189 -10.178 1.00 84.81 177 THR A CA 1
ATOM 1417 C C . THR A 1 177 ? 14.476 13.623 -8.736 1.00 84.81 177 THR A C 1
ATOM 1419 O O . THR A 1 177 ? 13.447 13.271 -8.168 1.00 84.81 177 THR A O 1
ATOM 1422 N N . THR A 1 178 ? 15.384 14.385 -8.120 1.00 87.69 178 THR A N 1
ATOM 1423 C CA . THR A 1 178 ? 15.233 14.838 -6.722 1.00 87.69 178 THR A CA 1
ATOM 1424 C C . THR A 1 178 ? 13.942 15.631 -6.465 1.00 87.69 178 THR A C 1
ATOM 1426 O O . THR A 1 178 ? 13.182 15.226 -5.582 1.00 87.69 178 THR A O 1
ATOM 1429 N N . PRO A 1 179 ? 13.622 16.714 -7.206 1.00 87.75 179 PRO A N 1
ATOM 1430 C CA . PRO A 1 179 ? 12.383 17.463 -6.982 1.00 87.75 179 PRO A CA 1
ATOM 1431 C C . PRO A 1 179 ? 11.150 16.598 -7.251 1.00 87.75 179 PRO A C 1
ATOM 1433 O O . PRO A 1 179 ? 10.143 16.715 -6.557 1.00 87.75 179 PRO A O 1
ATOM 1436 N N . PHE A 1 180 ? 11.252 15.681 -8.212 1.00 82.06 180 PHE A N 1
ATOM 1437 C CA . PHE A 1 180 ? 10.189 14.748 -8.541 1.00 82.06 180 PHE A CA 1
ATOM 1438 C C . PHE A 1 180 ? 9.908 13.760 -7.391 1.00 82.06 180 PHE A C 1
ATOM 1440 O O . PHE A 1 180 ? 8.757 13.585 -6.995 1.00 82.06 180 PHE A O 1
ATOM 1447 N N . ILE A 1 181 ? 10.948 13.184 -6.780 1.00 84.31 181 ILE A N 1
ATOM 1448 C CA . ILE A 1 181 ? 10.817 12.308 -5.603 1.00 84.31 181 ILE A CA 1
ATOM 1449 C C . ILE A 1 181 ? 10.243 13.077 -4.407 1.00 84.31 181 ILE A C 1
ATOM 1451 O O . ILE A 1 181 ? 9.364 12.558 -3.720 1.00 84.31 181 ILE A O 1
ATOM 1455 N N . LEU A 1 182 ? 10.698 14.311 -4.167 1.00 86.50 182 LEU A N 1
ATOM 1456 C CA . LEU A 1 182 ? 10.170 15.153 -3.087 1.00 86.50 182 LEU A CA 1
ATOM 1457 C C . LEU A 1 182 ? 8.680 15.456 -3.281 1.00 86.50 182 LEU A C 1
ATOM 1459 O O . LEU A 1 182 ? 7.898 15.336 -2.338 1.00 86.50 182 LEU A O 1
ATOM 1463 N N . PHE A 1 183 ? 8.275 15.787 -4.507 1.00 83.81 183 PHE A N 1
ATOM 1464 C CA . PHE A 1 183 ? 6.873 16.004 -4.847 1.00 83.81 183 PHE A CA 1
ATOM 1465 C C . PHE A 1 183 ? 6.026 14.745 -4.611 1.00 83.81 183 PHE A C 1
ATOM 1467 O O . PHE A 1 183 ? 4.974 14.823 -3.973 1.00 83.81 183 PHE A O 1
ATOM 1474 N N . LEU A 1 184 ? 6.500 13.577 -5.060 1.00 82.38 184 LEU A N 1
ATOM 1475 C CA . LEU A 1 184 ? 5.814 12.305 -4.825 1.00 82.38 184 LEU A CA 1
ATOM 1476 C C . LEU A 1 184 ? 5.681 11.983 -3.334 1.00 82.38 184 LEU A C 1
ATOM 1478 O O . LEU A 1 184 ? 4.608 11.569 -2.893 1.00 82.38 184 LEU A O 1
ATOM 1482 N N . ALA A 1 185 ? 6.745 12.188 -2.556 1.00 82.94 185 ALA A N 1
ATOM 1483 C CA . ALA A 1 185 ? 6.727 11.962 -1.115 1.00 82.94 185 ALA A CA 1
ATOM 1484 C C . ALA A 1 185 ? 5.690 12.860 -0.423 1.00 82.94 185 ALA A C 1
ATOM 1486 O O . ALA A 1 185 ? 4.899 12.377 0.392 1.00 82.94 185 ALA A O 1
ATOM 1487 N N . GLN A 1 186 ? 5.637 14.139 -0.803 1.00 83.81 186 GLN A N 1
ATOM 1488 C CA . GLN A 1 186 ? 4.679 15.094 -0.252 1.00 83.81 186 GLN A CA 1
ATOM 1489 C C . GLN A 1 186 ? 3.237 14.728 -0.611 1.00 83.81 186 GLN A C 1
ATOM 1491 O O . GLN A 1 186 ? 2.377 14.674 0.269 1.0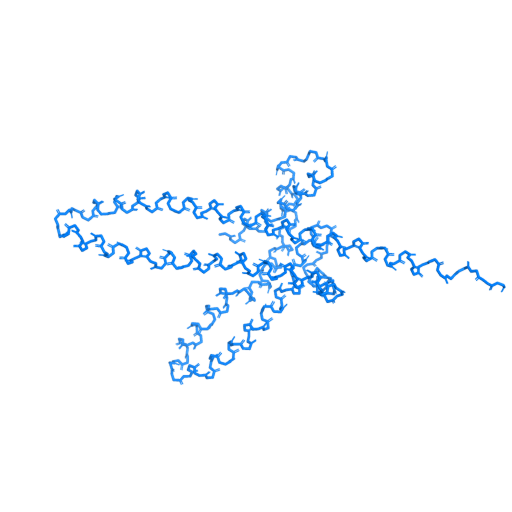0 83.81 186 GLN A O 1
ATOM 1496 N N . MET A 1 187 ? 2.966 14.434 -1.886 1.00 80.00 187 MET A N 1
ATOM 1497 C CA . MET A 1 187 ? 1.636 14.010 -2.331 1.00 80.00 187 MET A CA 1
ATOM 1498 C C . MET A 1 187 ? 1.183 12.740 -1.613 1.00 80.00 187 MET A C 1
ATOM 1500 O O . MET A 1 187 ? 0.035 12.659 -1.175 1.00 80.00 187 MET A O 1
ATOM 1504 N N . ASN A 1 188 ? 2.085 11.768 -1.442 1.00 82.94 188 ASN A N 1
ATOM 1505 C CA . ASN A 1 188 ? 1.757 10.534 -0.743 1.00 82.94 188 ASN A CA 1
ATOM 1506 C C . ASN A 1 188 ? 1.389 10.783 0.727 1.00 82.94 188 ASN A C 1
ATOM 1508 O O . ASN A 1 188 ? 0.397 10.227 1.188 1.00 82.94 188 ASN A O 1
ATOM 1512 N N . SER A 1 189 ? 2.134 11.647 1.422 1.00 80.75 189 SER A N 1
ATOM 1513 C CA . SER A 1 189 ? 1.864 12.012 2.819 1.00 80.75 189 SER A CA 1
ATOM 1514 C C . SER A 1 189 ? 0.498 12.687 2.990 1.00 80.75 189 SER A C 1
ATOM 1516 O O . SER A 1 189 ? -0.324 12.250 3.795 1.00 80.75 189 SER A O 1
ATOM 1518 N N . VAL A 1 190 ? 0.202 13.704 2.171 1.00 82.12 190 VAL A N 1
ATOM 1519 C CA . VAL A 1 190 ? -1.078 14.436 2.233 1.00 82.12 190 VAL A CA 1
ATOM 1520 C C . VAL A 1 190 ? -2.263 13.502 1.983 1.00 82.12 190 VAL A C 1
ATOM 1522 O O . VAL A 1 190 ? -3.257 13.536 2.711 1.00 82.12 190 VAL A O 1
ATOM 1525 N N . LEU A 1 191 ? -2.160 12.639 0.971 1.00 81.75 191 LEU A N 1
ATOM 1526 C CA . LEU A 1 191 ? -3.238 11.714 0.633 1.00 81.75 191 LEU A CA 1
ATOM 1527 C C . LEU A 1 191 ? -3.404 10.606 1.683 1.00 81.75 191 LEU A C 1
ATOM 1529 O O . LEU A 1 191 ? -4.522 10.141 1.890 1.00 81.75 191 LEU A O 1
ATOM 1533 N N . GLU A 1 192 ? -2.327 10.171 2.342 1.00 81.69 192 GLU A N 1
ATOM 1534 C CA . GLU A 1 192 ? -2.389 9.215 3.453 1.00 81.69 192 GLU A CA 1
ATOM 1535 C C . GLU A 1 192 ? -3.137 9.795 4.659 1.00 81.69 192 GLU A C 1
ATOM 1537 O O . GLU A 1 192 ? -4.054 9.150 5.165 1.00 81.69 192 GLU A O 1
ATOM 1542 N N . ILE A 1 193 ? -2.846 11.039 5.047 1.00 79.25 193 ILE A N 1
ATOM 1543 C CA . ILE A 1 193 ? -3.582 11.731 6.118 1.00 79.25 193 ILE A CA 1
ATOM 1544 C C . ILE A 1 193 ? -5.066 11.871 5.753 1.00 79.25 193 ILE A C 1
ATOM 1546 O O . ILE A 1 193 ? -5.941 11.614 6.579 1.00 79.25 193 ILE A O 1
ATOM 1550 N N . PHE A 1 194 ? -5.367 12.217 4.499 1.00 80.62 194 PHE A N 1
ATOM 1551 C CA . PHE A 1 194 ? -6.746 12.326 4.023 1.00 80.62 194 PHE A CA 1
ATOM 1552 C C . PHE A 1 194 ? -7.510 10.991 4.096 1.00 80.62 194 PHE A C 1
ATOM 1554 O O . PHE A 1 194 ? -8.664 10.964 4.523 1.00 80.62 194 PHE A O 1
ATOM 1561 N N . LEU A 1 195 ? -6.868 9.875 3.732 1.00 81.75 195 LEU A N 1
ATOM 1562 C CA . LEU A 1 195 ? -7.442 8.528 3.867 1.00 81.75 195 LEU A CA 1
ATOM 1563 C C . LEU A 1 195 ? -7.742 8.180 5.326 1.00 81.75 195 LEU A C 1
ATOM 1565 O O . LEU A 1 195 ? -8.830 7.683 5.618 1.00 81.75 195 LEU A O 1
ATOM 1569 N N . ILE A 1 196 ? -6.802 8.465 6.232 1.00 79.62 196 ILE A N 1
ATOM 1570 C CA . ILE A 1 196 ? -6.989 8.248 7.673 1.00 79.62 196 ILE A CA 1
ATOM 1571 C C . ILE A 1 196 ? -8.174 9.078 8.180 1.00 79.62 196 ILE A C 1
ATOM 1573 O O . ILE A 1 196 ? -9.001 8.565 8.932 1.00 79.62 196 ILE A O 1
ATOM 1577 N N . GLY A 1 197 ? -8.307 10.329 7.732 1.00 77.06 197 GLY A N 1
ATOM 1578 C CA . GLY A 1 197 ? -9.436 11.192 8.081 1.00 77.06 197 GLY A CA 1
ATOM 1579 C C . GLY A 1 197 ? -10.787 10.689 7.555 1.00 77.06 197 GLY A C 1
ATOM 1580 O O . GLY A 1 197 ? -11.783 10.734 8.277 1.00 77.06 197 GLY A O 1
ATOM 1581 N N . LEU A 1 198 ? -10.838 10.171 6.322 1.00 83.31 198 LEU A N 1
ATOM 1582 C CA . LEU A 1 198 ? -12.061 9.590 5.748 1.00 83.31 198 LEU A CA 1
ATOM 1583 C C . LEU A 1 198 ? -12.554 8.386 6.556 1.00 83.31 198 LEU A C 1
ATOM 1585 O O . LEU A 1 198 ? -13.738 8.304 6.887 1.00 83.31 198 LEU A O 1
ATOM 1589 N N . TRP A 1 199 ? -11.647 7.470 6.891 1.00 81.50 199 TRP A N 1
ATOM 1590 C CA . TRP A 1 199 ? -11.975 6.286 7.681 1.00 81.50 199 TRP A CA 1
ATOM 1591 C C . TRP A 1 199 ? -12.303 6.623 9.137 1.00 81.50 199 TRP A C 1
ATOM 1593 O O . TRP A 1 199 ? -13.209 6.014 9.702 1.00 81.50 199 TRP A O 1
ATOM 1603 N N . TYR A 1 200 ? -11.652 7.635 9.712 1.00 78.81 200 TYR A N 1
ATOM 1604 C CA . TYR A 1 200 ? -11.967 8.141 11.047 1.00 78.81 200 TYR A CA 1
ATOM 1605 C C . TYR A 1 200 ? -13.402 8.682 11.132 1.00 78.81 200 TYR A C 1
ATOM 1607 O O . TYR A 1 200 ? -14.179 8.264 11.991 1.00 78.81 200 TYR A O 1
ATOM 1615 N N . ARG A 1 201 ? -13.809 9.527 10.176 1.00 80.31 201 ARG A N 1
ATOM 1616 C CA . ARG A 1 201 ? -15.196 10.019 10.101 1.00 80.31 201 ARG A CA 1
ATOM 1617 C C . ARG A 1 201 ? -16.193 8.881 9.914 1.00 80.31 201 ARG A C 1
ATOM 1619 O O . ARG A 1 201 ? -17.234 8.855 10.562 1.00 80.31 201 ARG A O 1
ATOM 1626 N N . ALA A 1 202 ? -15.872 7.924 9.046 1.00 79.88 202 ALA A N 1
ATOM 1627 C CA . ALA A 1 202 ? -16.718 6.756 8.826 1.00 79.88 202 ALA A CA 1
ATOM 1628 C C . ALA A 1 202 ? -16.870 5.905 10.097 1.00 79.88 202 ALA A C 1
ATOM 1630 O O . ALA A 1 202 ? -17.956 5.391 10.365 1.00 79.88 202 ALA A O 1
ATOM 1631 N N . TYR A 1 203 ? -15.800 5.772 10.882 1.00 78.94 203 TYR A N 1
ATOM 1632 C CA . TYR A 1 203 ? -15.809 5.061 12.154 1.00 78.94 203 TYR A CA 1
ATOM 1633 C C . TYR A 1 203 ? -16.741 5.732 13.170 1.00 78.94 203 TYR A C 1
ATOM 1635 O O . TYR A 1 203 ? -17.608 5.053 13.714 1.00 78.94 203 TYR A O 1
ATOM 1643 N N . HIS A 1 204 ? -16.639 7.049 13.371 1.00 77.69 204 HIS A N 1
ATOM 1644 C CA . HIS A 1 204 ? -17.519 7.766 14.303 1.00 77.69 204 HIS A CA 1
ATOM 1645 C C . HIS A 1 204 ? -18.990 7.725 13.876 1.00 77.69 204 HIS A C 1
ATOM 1647 O O . HIS A 1 204 ? -19.838 7.332 14.670 1.00 77.69 204 HIS A O 1
ATOM 1653 N N . LEU A 1 205 ? -19.291 7.980 12.596 1.00 79.25 205 LEU A N 1
ATOM 1654 C CA . LEU A 1 205 ? -20.667 7.919 12.075 1.00 79.25 205 LEU A CA 1
ATOM 1655 C C . LEU A 1 205 ? -21.342 6.563 12.323 1.00 79.25 205 LEU A C 1
ATOM 1657 O O . LEU A 1 205 ? -22.536 6.497 12.604 1.00 79.25 205 LEU A O 1
ATOM 1661 N N . THR A 1 206 ? -20.584 5.475 12.201 1.00 77.62 206 THR A N 1
ATOM 1662 C CA . THR A 1 206 ? -21.109 4.114 12.379 1.00 77.62 206 THR A CA 1
ATOM 1663 C C . THR A 1 206 ? -21.123 3.676 13.844 1.00 77.62 206 THR A C 1
ATOM 1665 O O . THR A 1 206 ? -21.983 2.888 14.236 1.00 77.62 206 THR A O 1
ATOM 1668 N N . ASN A 1 207 ? -20.228 4.210 14.677 1.00 74.62 207 ASN A N 1
ATOM 1669 C CA . ASN A 1 207 ? -20.215 3.947 16.114 1.00 74.62 207 ASN A CA 1
ATOM 1670 C C . ASN A 1 207 ? -21.349 4.699 16.841 1.00 74.62 207 ASN A C 1
ATOM 1672 O O . ASN A 1 207 ? -22.051 4.099 17.654 1.00 74.62 207 ASN A O 1
ATOM 1676 N N . ASP A 1 208 ? -21.598 5.961 16.478 1.00 71.69 208 ASP A N 1
ATOM 1677 C CA . ASP A 1 208 ? -22.670 6.797 17.045 1.00 71.69 208 ASP A CA 1
ATOM 1678 C C . ASP A 1 208 ? -24.073 6.292 16.653 1.00 71.69 208 ASP A C 1
ATOM 1680 O O . ASP A 1 208 ? -25.029 6.340 17.438 1.00 71.69 208 ASP A O 1
ATOM 1684 N N . ALA A 1 209 ? -24.205 5.739 15.442 1.00 61.44 209 ALA A N 1
ATOM 1685 C CA . ALA A 1 209 ? -25.418 5.050 15.004 1.00 61.44 209 ALA A CA 1
ATOM 1686 C C . ALA A 1 209 ? -25.688 3.782 15.841 1.00 61.44 209 ALA A C 1
ATOM 1688 O O . ALA A 1 209 ? -26.833 3.514 16.221 1.00 61.44 209 ALA A O 1
ATOM 1689 N N . HIS A 1 210 ? -24.639 3.033 16.200 1.00 56.12 210 HIS A N 1
ATOM 1690 C CA . HIS A 1 210 ? -24.760 1.839 17.037 1.00 56.12 210 HIS A CA 1
ATOM 1691 C C . HIS A 1 210 ? -25.182 2.164 18.479 1.00 56.12 210 HIS A C 1
ATOM 1693 O O . HIS A 1 210 ? -26.098 1.517 19.000 1.00 56.12 210 HIS A O 1
ATOM 1699 N N . THR A 1 211 ? -24.606 3.187 19.116 1.00 57.06 211 THR A N 1
ATOM 1700 C CA . THR A 1 211 ? -25.027 3.633 20.461 1.00 57.06 211 THR A CA 1
ATOM 1701 C C . THR A 1 211 ? -26.468 4.142 20.470 1.00 57.06 211 THR A C 1
ATOM 1703 O O . THR A 1 211 ? -27.235 3.777 21.362 1.00 57.06 211 THR A O 1
ATOM 1706 N N . SER A 1 212 ? -26.888 4.875 19.437 1.00 51.22 212 SER A N 1
ATOM 1707 C CA . SER A 1 212 ? -28.271 5.366 19.305 1.00 51.22 212 SER A CA 1
ATOM 1708 C C . SER A 1 212 ? -29.299 4.232 19.139 1.00 51.22 212 SER A C 1
ATOM 1710 O O . SER A 1 212 ? -30.387 4.272 19.723 1.00 51.22 212 SER A O 1
ATOM 1712 N N . SER A 1 213 ? -28.946 3.176 18.397 1.00 49.47 213 SER A N 1
ATOM 1713 C CA . SER A 1 213 ? -29.794 1.981 18.232 1.00 49.47 213 SER A CA 1
ATOM 1714 C C . SER A 1 213 ? -29.891 1.116 19.500 1.00 49.47 213 SER A C 1
ATOM 1716 O O . SER A 1 213 ? -30.904 0.464 19.741 1.00 49.47 213 SER A O 1
ATOM 1718 N N . THR A 1 214 ? -28.864 1.147 20.356 1.00 47.28 214 THR A N 1
ATOM 1719 C CA . THR A 1 214 ? -28.841 0.366 21.604 1.00 47.28 214 THR A CA 1
ATOM 1720 C C . THR A 1 214 ? -29.703 1.028 22.685 1.00 47.28 214 THR A C 1
ATOM 1722 O O . THR A 1 214 ? -30.478 0.349 23.358 1.00 47.28 214 THR A O 1
ATOM 1725 N N . ILE A 1 215 ? -29.660 2.362 22.795 1.00 44.41 215 ILE A N 1
ATOM 1726 C CA . ILE A 1 215 ? -30.455 3.133 23.771 1.00 44.41 215 ILE A CA 1
ATOM 1727 C C . ILE A 1 215 ? -31.959 3.043 23.468 1.00 44.41 215 ILE A C 1
ATOM 1729 O O . ILE A 1 215 ? -32.770 2.915 24.382 1.00 44.41 215 ILE A O 1
ATOM 1733 N N . THR A 1 216 ? -32.344 3.024 22.191 1.00 40.41 216 THR A N 1
ATOM 1734 C CA . THR A 1 216 ? -33.754 2.873 21.788 1.00 40.41 216 THR A CA 1
ATOM 1735 C C . THR A 1 216 ? -34.307 1.465 22.034 1.00 40.41 216 THR A C 1
ATOM 1737 O O . THR A 1 216 ? -35.500 1.326 22.284 1.00 40.41 216 THR A O 1
ATOM 1740 N N . SER A 1 217 ? -33.458 0.430 22.062 1.00 38.00 217 SER A N 1
ATOM 1741 C CA . SER A 1 217 ? -33.874 -0.934 22.435 1.00 38.00 217 SER A CA 1
ATOM 1742 C C . SER A 1 217 ? -33.993 -1.164 23.951 1.00 38.00 217 SER A C 1
ATOM 1744 O O . SER A 1 217 ? -34.714 -2.060 24.379 1.00 38.00 217 SER A O 1
ATOM 1746 N N . SER A 1 218 ? -33.331 -0.339 24.772 1.00 37.28 218 SER A N 1
ATOM 1747 C CA . SER A 1 218 ? -33.327 -0.461 26.239 1.00 37.28 218 SER A CA 1
ATOM 1748 C C . SER A 1 218 ? -34.503 0.244 26.929 1.00 37.28 218 SER A C 1
ATOM 1750 O O . SER A 1 218 ? -34.720 0.016 28.114 1.00 37.28 218 SER A O 1
ATOM 1752 N N . HIS A 1 219 ? -35.257 1.093 26.225 1.00 37.97 219 HIS A N 1
ATOM 1753 C CA . HIS A 1 219 ? -36.398 1.833 26.787 1.00 37.97 219 HIS A CA 1
ATOM 1754 C C . HIS A 1 219 ? -37.775 1.273 26.382 1.00 37.97 219 HIS A C 1
ATOM 1756 O O . HIS A 1 219 ? -38.791 1.921 26.604 1.00 37.97 219 HIS A O 1
ATOM 1762 N N . GLY A 1 220 ? -37.828 0.068 25.805 1.00 39.44 220 GLY A N 1
ATOM 1763 C CA . GLY A 1 220 ? -39.073 -0.570 25.354 1.00 39.44 220 GLY A CA 1
ATOM 1764 C C . GLY A 1 220 ? -39.657 -1.632 26.291 1.00 39.44 220 GLY A C 1
ATOM 1765 O O . GLY A 1 220 ? -40.533 -2.382 25.863 1.00 39.44 220 GLY A O 1
ATOM 1766 N N . HIS A 1 221 ? -39.163 -1.764 27.525 1.00 39.31 221 HIS A N 1
ATOM 1767 C CA . HIS A 1 221 ? -39.617 -2.823 28.428 1.00 39.31 221 HIS A CA 1
ATOM 1768 C C . HIS A 1 221 ? -39.682 -2.365 29.883 1.00 39.31 221 HIS A C 1
ATOM 1770 O O . HIS A 1 221 ? -38.982 -2.899 30.720 1.00 39.31 221 HIS A O 1
ATOM 1776 N N . ASP A 1 222 ? -40.499 -1.349 30.150 1.00 44.19 222 ASP A N 1
ATOM 1777 C CA . ASP A 1 222 ? -41.054 -1.060 31.477 1.00 44.19 222 ASP A CA 1
ATOM 1778 C C . ASP A 1 222 ? -42.230 -0.106 31.276 1.00 44.19 222 ASP A C 1
ATOM 1780 O O . ASP A 1 222 ? -42.088 1.099 31.409 1.00 44.19 222 ASP A O 1
ATOM 1784 N N . ASP A 1 223 ? -43.355 -0.650 30.822 1.00 44.62 223 ASP A N 1
ATOM 1785 C CA . ASP A 1 223 ? -44.691 -0.088 31.026 1.00 44.62 223 ASP A CA 1
ATOM 1786 C C . ASP A 1 223 ? -45.682 -1.075 30.414 1.00 44.62 223 ASP A C 1
ATOM 1788 O O . ASP A 1 223 ? -45.845 -1.098 29.202 1.00 44.62 223 ASP A O 1
ATOM 1792 N N . HIS A 1 224 ? -46.270 -1.944 31.241 1.00 37.88 224 HIS A N 1
ATOM 1793 C CA . HIS A 1 224 ? -47.668 -2.388 31.158 1.00 37.88 224 HIS A CA 1
ATOM 1794 C C . HIS A 1 224 ? -47.977 -3.373 32.304 1.00 37.88 224 HIS A C 1
ATOM 1796 O O . HIS A 1 224 ? -47.608 -4.539 32.230 1.00 37.88 224 HIS A O 1
ATOM 1802 N N . HIS A 1 225 ? -48.723 -2.847 33.287 1.00 36.25 225 HIS A N 1
ATOM 1803 C CA . HIS A 1 225 ? -49.716 -3.492 34.168 1.00 36.25 225 HIS A CA 1
ATOM 1804 C C . HIS A 1 225 ? -49.313 -4.610 35.140 1.00 36.25 225 HIS A C 1
ATOM 1806 O O . HIS A 1 225 ? -48.996 -5.735 34.703 1.00 36.25 225 HIS A O 1
#

Secondary structure (DSSP, 8-state):
-TTHHHHHHHHHHHHHHHHHTT----HHHHHHHHHHTHHHHHHHHHHHHTTSHHHHHHHHHHHHHHH-GGGHHHHHHHHHHHHHHHHHHHHHHTTHHHHHHHH---HHHHHHHHHHHHHHTHHHHHHHHHHHHHHHTHHHHHHHHHHHHHHHHHHHHHHHTT-S-HHHHHHHHHHHHHHHHHHHHHHHHHHHHHHHHHHHHHHHHHHHHHHHHHHHHHTSSS---

Foldseek 3Di:
DLQVVQLVLQLLLVVVVCVVVVHDDDSVVSSVLSVVLRVQSSVLCVVLVCLDPVVLVVVLVVVCVVPPPVCNVVSVVVSVVSNVVSLVLCLQLVQLSVCCSPVVDGNVVSSVVSNVLCVVPVVLSVVLSVVVVVLCCVVVVVVVVVVCLVVVLVVLCVVVDPPDDPVVSVVVSCVVVVVVVVVSVVSVVVSVSVSSVSSSVSNCVSVVVVVVVVVVVVPPPPDDD